Protein AF-A0A6I5NBV7-F1 (afdb_monomer)

pLDDT: mean 95.54, std 4.73, range [64.69, 98.94]

Secondary structure (DSSP, 8-state):
-TTS-GGG-SEEE-SSEETT-GGGBTTS----TT-EEEE-TT-EEEE-SEEEEEEEEEEESSEEEE-SSS-EEEEEEEEEE-TT-EEEESBTTBPPPTT--EEEEE--SS---TTT-TT---SEEEESSEEEEE-----SEEEBSS-B-TT--EEEBSS--TT--TT-EEEE---S--TT--STTSTTT--EEEEEEEEETTEEEEEETT--SS--SS-SS-B---SSGGGGG---EEEE---SEEEEETTGGGS-GGG---EEEES---EEEESEEEES-----TTS--EEEEE-TTS-EEEEEE-SS--SBEEESTT-S-TTSPPPEEES-EEES-SS-SB-

Sequence (344 aa):
MDLVPQARATHIATKSGSWFDPSTWKGGKVPGDGARVLINKDVSVRYDGESEARLKTVRLDGQLTFATNQDTKMVVDTFVETESGILNIGTAANPIQANKTAQIVIASKEAIQKNWDPQQLSRGIITHGKVNIYGADKADFVGLAKDLQAGDRELVLKGKPTGWQVGDKLVLGGTSYGWNGSDDDNSRFKDEVLTITEISGNRVRFTNDDITEGDNTVLRFNHTRPDIPEKNQLQLYVANTTRNVTIETEGGEDTPIKQRGHVMFMHNPDVRIHNAGFYHLGRSDKRKLVDDVGKNVDGSNGSGSNPRGRYSLHFHRTGAEDLNGPAAMAQGNAVVGSPGWGIE

Structure (mmCIF, N/CA/C/O backbone):
data_AF-A0A6I5NBV7-F1
#
_ent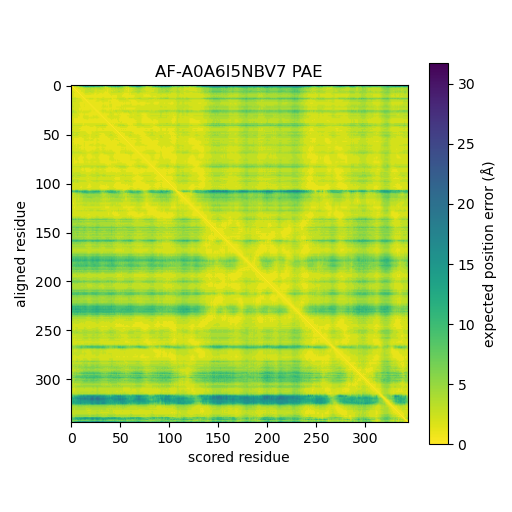ry.id   AF-A0A6I5NBV7-F1
#
loop_
_atom_site.group_PDB
_atom_site.id
_atom_site.type_symbol
_atom_site.label_atom_id
_atom_site.label_alt_id
_atom_site.label_comp_id
_atom_site.label_asym_id
_atom_site.label_entity_id
_atom_site.label_seq_id
_atom_site.pdbx_PDB_ins_code
_atom_site.Cartn_x
_atom_site.Cartn_y
_atom_site.Cartn_z
_atom_site.occupancy
_atom_site.B_iso_or_equiv
_atom_site.auth_seq_id
_atom_site.auth_comp_id
_atom_site.auth_asym_id
_atom_site.auth_atom_id
_atom_site.pdbx_PDB_model_num
ATOM 1 N N . MET A 1 1 ? -2.844 -3.618 26.118 1.00 64.69 1 MET A N 1
ATOM 2 C CA . MET A 1 1 ? -2.950 -2.817 24.871 1.00 64.69 1 MET A CA 1
ATOM 3 C C . MET A 1 1 ? -3.226 -1.363 25.227 1.00 64.69 1 MET A C 1
ATOM 5 O O . MET A 1 1 ? -4.349 -0.879 25.108 1.00 64.69 1 MET A O 1
ATOM 9 N N . ASP A 1 2 ? -2.191 -0.668 25.691 1.00 82.81 2 ASP A N 1
ATOM 10 C CA . ASP A 1 2 ? -2.338 0.652 26.328 1.00 82.81 2 ASP A CA 1
ATOM 11 C C . ASP A 1 2 ? -2.461 1.793 25.315 1.00 82.81 2 ASP A C 1
ATOM 13 O O . ASP A 1 2 ? -2.888 2.895 25.653 1.00 82.81 2 ASP A O 1
ATOM 17 N N . LEU A 1 3 ? -2.137 1.511 24.051 1.00 88.69 3 LEU A N 1
ATOM 18 C CA . LEU A 1 3 ? -2.221 2.463 22.950 1.00 88.69 3 LEU A CA 1
ATOM 19 C C . LEU A 1 3 ? -3.675 2.825 22.595 1.00 88.69 3 LEU A C 1
ATOM 21 O O . LEU A 1 3 ? -3.974 3.977 22.274 1.00 88.69 3 LEU A O 1
ATOM 25 N N . VAL A 1 4 ? -4.582 1.846 22.710 1.00 94.69 4 VAL A N 1
ATOM 26 C CA . VAL A 1 4 ? -6.014 1.941 22.376 1.00 94.69 4 VAL A CA 1
ATOM 27 C C . VAL A 1 4 ? -6.903 1.380 23.507 1.00 94.69 4 VAL A C 1
ATOM 29 O O . VAL A 1 4 ? -7.590 0.368 23.348 1.00 94.69 4 VAL A O 1
ATOM 32 N N . PRO A 1 5 ? -6.901 1.975 24.710 1.00 95.44 5 PRO A N 1
ATOM 33 C CA . PRO A 1 5 ? -7.677 1.439 25.824 1.00 95.44 5 PRO A CA 1
ATOM 34 C C . PRO A 1 5 ? -9.182 1.593 25.551 1.00 95.44 5 PRO A C 1
ATOM 36 O O . PRO A 1 5 ? -9.629 2.671 25.156 1.00 95.44 5 PRO A O 1
ATOM 39 N N . GLN A 1 6 ? -9.976 0.546 25.819 1.00 95.88 6 GLN A N 1
ATOM 40 C CA . GLN A 1 6 ? -11.437 0.564 25.608 1.00 95.88 6 GLN A CA 1
ATOM 41 C C . GLN A 1 6 ? -12.113 1.751 26.309 1.00 95.88 6 GLN A C 1
ATOM 43 O O . GLN A 1 6 ? -13.007 2.374 25.749 1.00 95.88 6 GLN A O 1
ATOM 48 N N . ALA A 1 7 ? -11.640 2.117 27.505 1.00 96.44 7 ALA A N 1
ATOM 49 C CA . ALA A 1 7 ? -12.181 3.226 28.293 1.00 96.44 7 ALA A CA 1
ATOM 50 C C . ALA A 1 7 ? -12.073 4.603 27.606 1.00 96.44 7 ALA A C 1
ATOM 52 O O . ALA A 1 7 ? -12.736 5.545 28.027 1.00 96.44 7 ALA A O 1
ATOM 53 N N . ARG A 1 8 ? -11.243 4.742 26.560 1.00 95.94 8 ARG A N 1
ATOM 54 C CA . ARG A 1 8 ? -11.131 5.971 25.756 1.00 95.94 8 ARG A CA 1
ATOM 55 C C . ARG A 1 8 ? -11.959 5.930 24.469 1.00 95.94 8 ARG A C 1
ATOM 57 O O . ARG A 1 8 ? -11.877 6.878 23.687 1.00 95.94 8 ARG A O 1
ATOM 64 N N . ALA A 1 9 ? -12.716 4.861 24.221 1.00 97.94 9 ALA A N 1
ATOM 65 C CA . ALA A 1 9 ? -13.571 4.764 23.048 1.00 97.94 9 ALA A CA 1
ATOM 66 C C . ALA A 1 9 ? -14.684 5.821 23.103 1.00 97.94 9 ALA A C 1
ATOM 68 O O . ALA A 1 9 ? -15.369 5.973 24.113 1.00 97.94 9 ALA A O 1
ATOM 69 N N . THR A 1 10 ? -14.867 6.546 22.002 1.00 98.50 10 THR A N 1
ATOM 70 C CA . THR A 1 10 ? -15.958 7.517 21.832 1.00 98.50 10 THR A CA 1
ATOM 71 C C . THR A 1 10 ? -17.110 6.943 21.020 1.00 98.50 10 THR A C 1
ATOM 73 O O . THR A 1 10 ? -18.242 7.385 21.181 1.00 98.50 10 THR A O 1
ATOM 76 N N . HIS A 1 11 ? -16.829 5.946 20.177 1.00 98.69 11 HIS A N 1
ATOM 77 C CA . HIS A 1 11 ? -17.819 5.239 19.372 1.00 98.69 11 HIS A CA 1
ATOM 78 C C . HIS A 1 11 ? -17.624 3.744 19.574 1.00 98.69 11 HIS A C 1
ATOM 80 O O . HIS A 1 11 ? -16.526 3.224 19.382 1.00 98.69 11 HIS A O 1
ATOM 86 N N . ILE A 1 12 ? -18.685 3.064 19.997 1.00 98.75 12 ILE A N 1
ATOM 87 C CA . ILE A 1 12 ? -18.642 1.641 20.331 1.00 98.75 12 ILE A CA 1
ATOM 88 C C . ILE A 1 12 ? -19.688 0.941 19.477 1.00 98.75 12 ILE A C 1
ATOM 90 O O . ILE A 1 12 ? -20.875 1.251 19.598 1.00 98.75 12 ILE A O 1
ATOM 94 N N . ALA A 1 13 ? -19.262 0.015 18.622 1.00 98.62 13 ALA A N 1
ATOM 95 C CA . ALA A 1 13 ? -20.186 -0.856 17.913 1.00 98.62 13 ALA A CA 1
ATOM 96 C C . ALA A 1 13 ? -20.726 -1.892 18.904 1.00 98.62 13 ALA A C 1
ATOM 98 O O . ALA A 1 13 ? -19.962 -2.651 19.503 1.00 98.62 13 ALA A O 1
ATOM 99 N N . THR A 1 14 ? -22.041 -1.893 19.110 1.00 94.94 14 THR A N 1
ATOM 100 C CA . THR A 1 14 ? -22.726 -2.815 20.038 1.00 94.94 14 THR A CA 1
ATOM 101 C C . THR A 1 14 ? -23.679 -3.766 19.331 1.00 94.94 14 THR A C 1
ATOM 103 O O . THR A 1 14 ? -24.241 -4.651 19.969 1.00 94.94 14 THR A O 1
ATOM 106 N N . LYS A 1 15 ? -23.890 -3.574 18.028 1.00 97.88 15 LYS A N 1
ATOM 107 C CA . LYS A 1 15 ? -24.684 -4.453 17.173 1.00 97.88 15 LYS A CA 1
ATOM 108 C C . LYS A 1 15 ? -23.892 -4.755 15.914 1.00 97.88 15 LYS A C 1
ATOM 110 O O . LYS A 1 15 ? -23.146 -3.901 15.445 1.00 97.88 15 LYS A O 1
ATOM 115 N N . SER A 1 16 ? -24.062 -5.957 15.381 1.00 98.75 16 SER A N 1
ATOM 116 C CA . SER A 1 16 ? -23.514 -6.309 14.074 1.00 98.75 16 SER A CA 1
ATOM 117 C C . SER A 1 16 ? -24.308 -5.607 12.974 1.00 98.75 16 SER A C 1
ATOM 119 O O . SER A 1 16 ? -25.534 -5.529 13.060 1.00 98.75 16 SER A O 1
ATOM 121 N N . GLY A 1 17 ? -23.626 -5.099 11.951 1.00 98.69 17 GLY A N 1
ATOM 122 C CA . GLY A 1 17 ? -24.252 -4.279 10.914 1.00 98.69 17 GLY A CA 1
ATOM 123 C C . GLY A 1 17 ? -23.246 -3.497 10.076 1.00 98.69 17 GLY A C 1
ATOM 124 O O . GLY A 1 17 ? -22.037 -3.715 10.169 1.00 98.69 17 GLY A O 1
ATOM 125 N N . SER A 1 18 ? -23.747 -2.586 9.244 1.00 98.81 18 SER A N 1
ATOM 126 C CA . SER A 1 18 ? -22.904 -1.673 8.465 1.00 98.81 18 SER A CA 1
ATOM 127 C C . SER A 1 18 ? -22.220 -0.653 9.380 1.00 98.81 18 SER A C 1
ATOM 129 O O . SER A 1 18 ? -22.830 -0.128 10.313 1.00 98.81 18 SER A O 1
ATOM 131 N N . TRP A 1 19 ? -20.965 -0.322 9.082 1.00 98.88 19 TRP A N 1
ATOM 132 C CA . TRP A 1 19 ? -20.240 0.792 9.692 1.00 98.88 19 TRP A CA 1
ATOM 133 C C . TRP A 1 19 ? -20.993 2.114 9.503 1.00 98.88 19 TRP A C 1
ATOM 135 O O . TRP A 1 19 ? -20.949 2.982 10.370 1.00 98.88 19 TRP A O 1
ATOM 145 N N . PHE A 1 20 ? -21.707 2.261 8.391 1.00 98.69 20 PHE A N 1
ATOM 146 C CA . PHE A 1 20 ? -22.402 3.483 8.002 1.00 98.69 20 PHE A CA 1
ATOM 147 C C . PHE A 1 20 ? -23.859 3.536 8.480 1.00 98.69 20 PHE A C 1
ATOM 149 O O . PHE A 1 20 ? -24.533 4.539 8.257 1.00 98.69 20 PHE A O 1
ATOM 156 N N . ASP A 1 21 ? -24.340 2.506 9.184 1.00 98.62 21 ASP A N 1
ATOM 157 C CA . ASP A 1 21 ? -25.648 2.527 9.838 1.00 98.62 21 ASP A CA 1
ATOM 158 C C . ASP A 1 21 ? -25.517 3.050 11.284 1.00 98.62 21 ASP A C 1
ATOM 160 O O . ASP A 1 21 ? -24.844 2.421 12.110 1.00 98.62 21 ASP A O 1
ATOM 164 N N . PRO A 1 22 ? -26.186 4.164 11.647 1.00 98.50 22 PRO A N 1
ATOM 165 C CA . PRO A 1 22 ? -26.293 4.630 13.027 1.00 98.50 22 PRO A CA 1
ATOM 166 C C . PRO A 1 22 ? -26.676 3.543 14.043 1.00 98.50 22 PRO A C 1
ATOM 168 O O . PRO A 1 22 ? -26.220 3.594 15.184 1.00 98.50 22 PRO A O 1
ATOM 171 N N . SER A 1 23 ? -27.486 2.555 13.650 1.00 98.25 23 SER A N 1
ATOM 172 C CA . SER A 1 23 ? -27.995 1.495 14.526 1.00 98.25 23 SER A CA 1
ATOM 173 C C . SER A 1 23 ? -26.912 0.530 15.039 1.00 98.25 23 SER A C 1
ATOM 175 O O . SER A 1 23 ? -27.079 -0.053 16.116 1.00 98.25 23 SER A O 1
ATOM 177 N N . THR A 1 24 ? -25.784 0.420 14.325 1.00 98.62 24 THR A N 1
ATOM 178 C CA . THR A 1 24 ? -24.583 -0.345 14.715 1.00 98.62 24 THR A CA 1
ATOM 179 C C . THR A 1 24 ? -23.933 0.232 15.977 1.00 98.62 24 THR A C 1
ATOM 181 O O . THR A 1 24 ? -23.383 -0.497 16.813 1.00 98.62 24 THR A O 1
ATOM 184 N N . TRP A 1 25 ? -24.026 1.552 16.148 1.00 98.62 25 TRP A N 1
ATOM 185 C CA . TRP A 1 25 ? -23.254 2.313 17.120 1.00 98.62 25 TRP A CA 1
ATOM 186 C C . TRP A 1 25 ? -24.061 2.658 18.365 1.00 98.62 25 TRP A C 1
ATOM 188 O O . TRP A 1 25 ? -25.181 3.174 18.304 1.00 98.62 25 TRP A O 1
ATOM 198 N N . LYS A 1 26 ? -23.451 2.461 19.537 1.00 97.94 26 LYS A N 1
ATOM 199 C CA . LYS A 1 26 ? -24.001 2.953 20.799 1.00 97.94 26 LYS A CA 1
ATOM 200 C C . LYS A 1 26 ? -24.215 4.466 20.705 1.00 97.94 26 LYS A C 1
ATOM 202 O O . LYS A 1 26 ? -23.274 5.220 20.481 1.00 97.94 26 LYS A O 1
ATOM 207 N N . GLY A 1 27 ? -25.455 4.902 20.917 1.00 96.12 27 GLY A N 1
ATOM 208 C CA . GLY A 1 27 ? -25.836 6.313 20.821 1.00 96.12 27 GLY A CA 1
ATOM 209 C C . GLY A 1 27 ? -26.230 6.781 19.417 1.00 96.12 27 GLY A C 1
ATOM 210 O O . GLY A 1 27 ? -26.492 7.970 19.257 1.00 96.12 27 GLY A O 1
ATOM 211 N N . GLY A 1 28 ? -26.310 5.885 18.424 1.00 97.81 28 GLY A N 1
ATOM 212 C CA . GLY A 1 28 ? -26.914 6.197 17.127 1.00 97.81 28 GLY A CA 1
ATOM 213 C C . GLY A 1 28 ? -26.083 7.138 16.255 1.00 97.81 28 GLY A C 1
ATOM 214 O O . GLY A 1 28 ? -26.653 7.946 15.528 1.00 97.81 28 GLY A O 1
ATOM 215 N N . LYS A 1 29 ? -24.750 7.1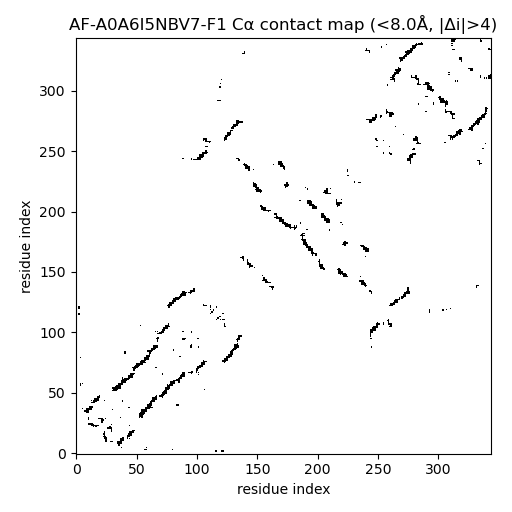12 16.371 1.00 98.00 29 LYS A N 1
ATOM 216 C CA . LYS A 1 29 ? -23.851 8.005 15.625 1.00 98.00 29 LYS A CA 1
ATOM 217 C C . LYS A 1 29 ? -22.737 7.215 14.956 1.00 98.00 29 LYS A C 1
ATOM 219 O O . LYS A 1 29 ? -21.996 6.510 15.636 1.00 98.00 29 LYS A O 1
ATOM 224 N N . VAL A 1 30 ? -22.614 7.373 13.642 1.00 98.56 30 VAL A N 1
ATOM 225 C CA . VAL A 1 30 ? -21.506 6.824 12.851 1.00 98.56 30 VAL A CA 1
ATOM 226 C C . VAL A 1 30 ? -20.202 7.554 13.223 1.00 98.56 30 VAL A C 1
ATOM 228 O O . VAL A 1 30 ? -20.238 8.775 13.396 1.00 98.56 30 VAL A O 1
ATOM 231 N N . PRO A 1 31 ? -19.059 6.852 13.367 1.00 98.75 31 PRO A N 1
ATOM 232 C CA . PRO A 1 31 ? -17.770 7.466 13.663 1.00 98.75 31 PRO A CA 1
ATOM 233 C C . PRO A 1 31 ? -17.381 8.548 12.653 1.00 98.75 31 PRO A C 1
ATOM 235 O O . PRO A 1 31 ? -17.271 8.275 11.461 1.00 98.75 31 PRO A O 1
ATOM 238 N N . GLY A 1 32 ? -17.140 9.760 13.157 1.00 98.50 32 GLY A N 1
ATOM 239 C CA . GLY A 1 32 ? -16.608 10.895 12.396 1.00 98.50 32 GLY A CA 1
ATOM 240 C C . GLY A 1 32 ? -15.162 11.247 12.772 1.00 98.50 32 GLY A C 1
ATOM 241 O O . GLY A 1 32 ? -14.436 10.439 13.358 1.00 98.50 32 GLY A O 1
ATOM 242 N N . ASP A 1 33 ? -14.748 12.478 12.471 1.00 98.50 33 ASP A N 1
ATOM 243 C CA . ASP A 1 33 ? -13.400 12.980 12.764 1.00 98.50 33 ASP A CA 1
ATOM 244 C C . ASP A 1 33 ? -13.013 12.848 14.243 1.00 98.50 33 ASP A C 1
ATOM 246 O O . ASP A 1 33 ? -13.790 13.124 15.160 1.00 98.50 33 ASP A O 1
ATOM 250 N N . GLY A 1 34 ? -11.776 12.412 14.484 1.00 97.88 34 GLY A N 1
ATOM 251 C CA . GLY A 1 34 ? -11.217 12.234 15.822 1.00 97.88 34 GLY A CA 1
ATOM 252 C C . GLY A 1 34 ? -11.821 11.070 16.613 1.00 97.88 34 GLY A C 1
ATOM 253 O O . GLY A 1 34 ? -11.451 10.874 17.777 1.00 97.88 34 GLY A O 1
ATOM 254 N N . ALA A 1 35 ? -12.725 10.281 16.017 1.00 98.62 35 ALA A N 1
ATOM 255 C CA . ALA A 1 35 ? -13.350 9.157 16.695 1.00 98.62 35 ALA A CA 1
ATOM 256 C C . ALA A 1 35 ? -12.311 8.133 17.172 1.00 98.62 35 ALA A C 1
ATOM 258 O O . ALA A 1 35 ? -11.351 7.792 16.475 1.00 98.62 35 ALA A O 1
ATOM 259 N N . ARG A 1 36 ? -12.528 7.634 18.390 1.00 98.69 36 ARG A N 1
ATOM 260 C CA . ARG A 1 36 ? -11.832 6.481 18.955 1.00 98.69 36 ARG A CA 1
ATOM 261 C C . ARG A 1 36 ? -12.817 5.329 18.931 1.00 98.69 36 ARG A C 1
ATOM 263 O O . ARG A 1 36 ? -13.702 5.251 19.782 1.00 98.69 36 ARG A O 1
ATOM 270 N N . VAL A 1 37 ? -12.716 4.518 17.893 1.00 98.88 37 VAL A N 1
ATOM 271 C CA . VAL A 1 37 ? -13.657 3.449 17.592 1.00 98.88 37 VAL A CA 1
ATOM 272 C C . VAL A 1 37 ? -13.275 2.190 18.355 1.00 98.88 37 VAL A C 1
ATOM 274 O O . VAL A 1 37 ? -12.104 1.821 18.397 1.00 98.88 37 VAL A O 1
ATOM 277 N N . LEU A 1 38 ? -14.275 1.526 18.924 1.00 98.81 38 LEU A N 1
ATOM 278 C CA . LEU A 1 38 ? -14.189 0.179 19.468 1.00 98.81 38 LEU A CA 1
ATOM 279 C C . LEU A 1 38 ? -15.244 -0.697 18.790 1.00 98.81 38 LEU A C 1
ATOM 281 O O . LEU A 1 38 ? -16.440 -0.425 18.898 1.00 98.81 38 LEU A O 1
ATOM 285 N N . ILE A 1 39 ? -14.806 -1.760 18.124 1.00 98.81 39 ILE A N 1
ATOM 286 C CA . ILE A 1 39 ? -15.674 -2.859 17.702 1.00 98.81 39 ILE A CA 1
ATOM 287 C C . ILE A 1 39 ? -15.555 -3.941 18.767 1.00 98.81 39 ILE A C 1
ATOM 289 O O . ILE A 1 39 ? -14.511 -4.583 18.874 1.00 98.81 39 ILE A O 1
ATOM 293 N N . ASN A 1 40 ? -16.599 -4.085 19.586 1.00 97.88 40 ASN A N 1
ATOM 294 C CA . ASN A 1 40 ? -16.597 -5.015 20.710 1.00 97.88 40 ASN A CA 1
ATOM 295 C C . ASN A 1 40 ? -16.423 -6.465 20.257 1.00 97.88 40 ASN A C 1
ATOM 297 O O . ASN A 1 40 ? -16.778 -6.838 19.138 1.00 97.88 40 ASN A O 1
ATOM 301 N N . LYS A 1 41 ? -15.945 -7.292 21.189 1.00 97.00 41 LYS A N 1
ATOM 302 C CA . LYS A 1 41 ? -16.001 -8.745 21.057 1.00 97.00 41 LYS A CA 1
ATOM 303 C C . LYS A 1 41 ? -17.427 -9.181 20.689 1.00 97.00 41 LYS A C 1
ATOM 305 O O . LYS A 1 41 ? -18.397 -8.573 21.140 1.00 97.00 41 LYS A O 1
ATOM 310 N N . ASP A 1 42 ? -17.525 -10.204 19.846 1.00 96.19 42 ASP A N 1
ATOM 311 C CA . ASP A 1 42 ? -18.780 -10.797 19.359 1.00 96.19 42 ASP A CA 1
ATOM 312 C C . ASP A 1 42 ? -19.643 -9.869 18.472 1.00 96.19 42 ASP A C 1
ATOM 314 O O . ASP A 1 42 ? -20.738 -10.243 18.054 1.00 96.19 42 ASP A O 1
ATOM 318 N N . VAL A 1 43 ? -19.138 -8.680 18.112 1.00 98.56 43 VAL A N 1
ATOM 319 C CA . VAL A 1 43 ? -19.760 -7.771 17.139 1.00 98.56 43 VAL A CA 1
ATOM 320 C C . VAL A 1 43 ? -19.049 -7.883 15.793 1.00 98.56 43 VAL A C 1
ATOM 322 O O . VAL A 1 43 ? -17.822 -7.854 15.719 1.00 98.56 43 VAL A O 1
ATOM 325 N N . SER A 1 44 ? -19.828 -7.993 14.716 1.00 98.75 44 SER A N 1
ATOM 326 C CA . SER A 1 44 ? -19.333 -8.036 13.335 1.00 98.75 44 SER A CA 1
ATOM 327 C C . SER A 1 44 ? -19.785 -6.799 12.567 1.00 98.75 44 SER A C 1
ATOM 329 O O . SER A 1 44 ? -20.973 -6.633 12.288 1.00 98.75 44 SER A O 1
ATOM 331 N N . VAL A 1 45 ? -18.840 -5.930 12.218 1.00 98.94 45 VAL A N 1
ATOM 332 C CA . VAL A 1 45 ? -19.102 -4.706 11.453 1.00 98.94 45 VAL A CA 1
ATOM 333 C C . VAL A 1 45 ? -18.669 -4.891 10.003 1.00 98.94 45 VAL A C 1
ATOM 335 O O . VAL A 1 45 ? -17.566 -5.361 9.721 1.00 98.94 45 VAL A O 1
ATOM 338 N N . ARG A 1 46 ? -19.533 -4.492 9.069 1.00 98.88 46 ARG A N 1
ATOM 339 C CA . ARG A 1 46 ? -19.225 -4.424 7.641 1.00 98.88 46 ARG A CA 1
ATOM 340 C C . ARG A 1 46 ? -18.821 -2.998 7.270 1.00 98.88 46 ARG A C 1
ATOM 342 O O . ARG A 1 46 ? -19.603 -2.080 7.469 1.00 98.88 46 ARG A O 1
ATOM 349 N N . TYR A 1 47 ? -17.627 -2.808 6.724 1.00 98.88 47 TYR A N 1
ATOM 350 C CA . TYR A 1 47 ? -17.186 -1.535 6.159 1.00 98.88 47 TYR A CA 1
ATOM 351 C C . TYR A 1 47 ? -17.543 -1.495 4.670 1.00 98.88 47 TYR A C 1
ATOM 353 O O . TYR A 1 47 ? -16.876 -2.116 3.847 1.00 98.88 47 TYR A O 1
ATOM 361 N N . ASP A 1 48 ? -18.648 -0.842 4.327 1.00 98.69 48 ASP A N 1
ATOM 362 C CA . ASP A 1 48 ? -19.284 -0.869 3.005 1.00 98.69 48 ASP A CA 1
ATOM 363 C C . ASP A 1 48 ? -19.535 0.535 2.449 1.00 98.69 48 ASP A C 1
ATOM 365 O O . ASP A 1 48 ? -20.633 0.871 2.010 1.00 98.69 48 ASP A O 1
ATOM 369 N N . GLY A 1 49 ? -18.493 1.361 2.455 1.00 98.62 49 GLY A N 1
ATOM 370 C CA . GLY A 1 49 ? -18.526 2.707 1.903 1.00 98.62 49 GLY A CA 1
ATOM 371 C C . GLY A 1 49 ? -17.177 3.408 2.001 1.00 98.62 49 GLY A C 1
ATOM 372 O O . GLY A 1 49 ? -16.206 2.878 2.549 1.00 98.62 49 GLY A O 1
ATOM 373 N N . GLU A 1 50 ? -17.132 4.620 1.467 1.00 98.81 50 GLU A N 1
ATOM 374 C CA . GLU A 1 50 ? -15.969 5.500 1.491 1.00 98.81 50 GLU A CA 1
ATOM 375 C C . GLU A 1 50 ? -16.183 6.619 2.512 1.00 98.81 50 GLU A C 1
ATOM 377 O O . GLU A 1 50 ? -17.267 7.197 2.607 1.00 98.81 50 GLU A O 1
ATOM 382 N N . SER A 1 51 ? -15.149 6.923 3.295 1.00 98.56 51 SER A N 1
ATOM 383 C CA . SER A 1 51 ? -15.193 7.972 4.307 1.00 98.56 51 SER A CA 1
ATOM 384 C C . SER A 1 51 ? -13.880 8.737 4.375 1.00 98.56 51 SER A C 1
ATOM 386 O O . SER A 1 51 ? -12.825 8.165 4.639 1.00 98.56 51 SER A O 1
ATOM 388 N N . GLU A 1 52 ? -13.971 10.062 4.268 1.00 98.12 52 GLU A N 1
ATOM 389 C CA . GLU A 1 52 ? -12.852 10.977 4.537 1.00 98.12 52 GLU A CA 1
ATOM 390 C C . GLU A 1 52 ? -12.678 11.288 6.031 1.00 98.12 52 GLU A C 1
ATOM 392 O O . GLU A 1 52 ? -11.712 11.950 6.417 1.00 98.12 52 GLU A O 1
ATOM 397 N N . ALA A 1 53 ? -13.604 10.819 6.880 1.00 98.44 53 ALA A N 1
ATOM 398 C CA . ALA A 1 53 ? -13.525 11.030 8.318 1.00 98.44 53 ALA A CA 1
ATOM 399 C C . ALA A 1 53 ? -12.216 10.466 8.883 1.00 98.44 53 ALA A C 1
ATOM 401 O O . ALA A 1 53 ? -11.875 9.300 8.682 1.00 98.44 53 ALA A O 1
ATOM 402 N N . ARG A 1 54 ? -11.497 11.304 9.625 1.00 98.31 54 ARG A N 1
ATOM 403 C CA . ARG A 1 54 ? -10.143 11.051 10.112 1.00 98.31 54 ARG A CA 1
ATOM 404 C C . ARG A 1 54 ? -10.205 10.425 11.494 1.00 98.31 54 ARG A C 1
ATOM 406 O O . ARG A 1 54 ? -10.226 11.120 12.513 1.00 98.31 54 ARG A O 1
ATOM 413 N N . LEU A 1 55 ? -10.246 9.099 11.538 1.00 98.62 55 LEU A N 1
ATOM 414 C CA . LEU A 1 55 ? -10.359 8.349 12.785 1.00 98.62 55 LEU A CA 1
ATOM 415 C C . LEU A 1 55 ? -9.062 8.461 13.592 1.00 98.62 55 LEU A C 1
ATOM 417 O O . LEU A 1 55 ? -7.965 8.272 13.061 1.00 98.62 55 LEU A O 1
ATOM 421 N N . LYS A 1 56 ? -9.168 8.728 14.900 1.00 97.75 56 LYS A N 1
ATOM 422 C CA . LYS A 1 56 ? -7.979 8.774 15.761 1.00 97.75 56 LYS A CA 1
ATOM 423 C C . LYS A 1 56 ? -7.482 7.373 16.089 1.00 97.75 56 LYS A C 1
ATOM 425 O O . LYS A 1 56 ? -6.283 7.120 16.032 1.00 97.75 56 LYS A O 1
ATOM 430 N N . THR A 1 57 ? -8.389 6.472 16.453 1.00 98.44 57 THR A N 1
ATOM 431 C CA . THR A 1 57 ? -8.044 5.065 16.666 1.00 98.44 57 THR A CA 1
ATOM 432 C C . THR A 1 57 ? -9.176 4.160 16.217 1.00 98.44 57 THR A C 1
ATOM 434 O O . THR A 1 57 ? -10.339 4.491 16.442 1.00 98.44 57 THR A O 1
ATOM 437 N N . VAL A 1 58 ? -8.846 2.987 15.691 1.00 98.81 58 VAL A N 1
ATOM 438 C CA . VAL A 1 58 ? -9.776 1.861 15.560 1.00 98.81 58 VAL A CA 1
ATOM 439 C C . VAL A 1 58 ? -9.236 0.719 16.398 1.00 98.81 58 VAL A C 1
ATOM 441 O O . VAL A 1 58 ? -8.104 0.298 16.200 1.00 98.81 58 VAL A O 1
ATOM 444 N N . ARG A 1 59 ? -10.030 0.244 17.353 1.00 98.69 59 ARG A N 1
ATOM 445 C CA . ARG A 1 59 ? -9.760 -0.963 18.124 1.00 98.69 59 ARG A CA 1
ATOM 446 C C . ARG A 1 59 ? -10.739 -2.056 17.721 1.00 98.69 59 ARG A C 1
ATOM 448 O O . ARG A 1 59 ? -11.951 -1.848 17.802 1.00 98.69 59 ARG A O 1
ATOM 455 N N . LEU A 1 60 ? -10.210 -3.204 17.321 1.00 98.69 60 LEU A N 1
ATOM 456 C CA . LEU A 1 60 ? -10.974 -4.343 16.833 1.00 98.69 60 LEU A CA 1
ATOM 457 C C . LEU A 1 60 ? -10.839 -5.544 17.780 1.00 98.69 60 LEU A C 1
ATOM 459 O O . LEU A 1 60 ? -9.855 -6.284 17.733 1.00 98.69 60 LEU A O 1
ATOM 463 N N . ASP A 1 61 ? -11.853 -5.724 18.629 1.00 98.38 61 ASP A N 1
ATOM 464 C CA . ASP A 1 61 ? -11.976 -6.871 19.542 1.00 98.38 61 ASP A CA 1
ATOM 465 C C . ASP A 1 61 ? -12.871 -7.977 18.949 1.00 98.38 61 ASP A C 1
ATOM 467 O O . ASP A 1 61 ? -12.721 -9.146 19.307 1.00 98.38 61 ASP A O 1
ATOM 471 N N . GLY A 1 62 ? -13.801 -7.603 18.060 1.00 98.56 62 GLY A N 1
ATOM 472 C CA . GLY A 1 62 ? -14.661 -8.496 17.275 1.00 98.56 62 GLY A CA 1
ATOM 473 C C . GLY A 1 62 ? -14.210 -8.622 15.817 1.00 98.56 62 GLY A C 1
ATOM 474 O O . GLY A 1 62 ? -13.035 -8.834 15.539 1.00 98.56 62 GLY A O 1
ATOM 475 N N . GLN A 1 63 ? -15.135 -8.472 14.868 1.00 98.88 63 GLN A N 1
ATOM 476 C CA . GLN A 1 63 ? -14.855 -8.635 13.439 1.00 98.88 63 GLN A CA 1
ATOM 477 C C . GLN A 1 63 ? -15.125 -7.358 12.633 1.00 98.88 63 GLN A C 1
ATOM 479 O O . GLN A 1 63 ? -16.158 -6.710 12.802 1.00 98.88 63 GLN A O 1
ATOM 484 N N . LEU A 1 64 ? -14.217 -7.034 11.709 1.00 98.94 64 LEU A N 1
ATOM 485 C CA . LEU A 1 64 ? -14.389 -5.990 10.700 1.00 98.94 64 LEU A CA 1
ATOM 486 C C . LEU A 1 64 ? -14.188 -6.595 9.310 1.00 98.94 64 LEU A C 1
ATOM 488 O O . LEU A 1 64 ? -13.148 -7.191 9.036 1.00 98.94 64 LEU A O 1
ATOM 492 N N . THR A 1 65 ? -15.179 -6.447 8.433 1.00 98.94 65 THR A N 1
ATOM 493 C CA . THR A 1 65 ? -15.129 -6.965 7.057 1.00 98.94 65 THR A CA 1
ATOM 494 C C . THR A 1 65 ? -15.396 -5.860 6.046 1.00 98.94 65 THR A C 1
ATOM 496 O O . THR A 1 65 ? -16.452 -5.238 6.089 1.00 98.94 65 THR A O 1
ATOM 499 N N . PHE A 1 66 ? -14.473 -5.634 5.116 1.00 98.94 66 PHE A N 1
ATOM 500 C CA . PHE A 1 66 ? -14.651 -4.685 4.019 1.00 98.94 66 PHE A CA 1
ATOM 501 C C . PHE A 1 66 ? -15.513 -5.302 2.914 1.00 98.94 66 PHE A C 1
ATOM 503 O O . PHE A 1 66 ? -15.395 -6.491 2.604 1.00 98.94 66 PHE A O 1
ATOM 510 N N . ALA A 1 67 ? -16.405 -4.503 2.331 1.00 98.88 67 ALA A N 1
ATOM 511 C CA . ALA A 1 67 ? -17.203 -4.928 1.190 1.00 98.88 67 ALA A CA 1
ATOM 512 C C . ALA A 1 67 ? -16.307 -5.216 -0.023 1.00 98.88 67 ALA A C 1
ATOM 514 O O . ALA A 1 67 ? -15.378 -4.472 -0.311 1.00 98.88 67 ALA A O 1
ATOM 515 N N . THR A 1 68 ? -16.604 -6.297 -0.745 1.00 98.81 68 THR A N 1
ATOM 516 C CA . THR A 1 68 ? -15.767 -6.764 -1.865 1.00 98.81 68 THR A CA 1
ATOM 517 C C . THR A 1 68 ? -16.269 -6.303 -3.230 1.00 98.81 68 THR A C 1
ATOM 519 O O . THR A 1 68 ? -15.561 -6.419 -4.226 1.00 98.81 68 THR A O 1
ATOM 522 N N . ASN A 1 69 ? -17.498 -5.790 -3.279 1.00 98.56 69 ASN A N 1
ATOM 523 C CA . ASN A 1 69 ? -18.259 -5.483 -4.488 1.00 98.56 69 ASN A CA 1
ATOM 524 C C . ASN A 1 69 ? -18.539 -3.982 -4.678 1.00 98.56 69 ASN A C 1
ATOM 526 O O . ASN A 1 69 ? -19.336 -3.597 -5.533 1.00 98.56 69 ASN A O 1
ATOM 530 N N . GLN A 1 70 ? -17.903 -3.133 -3.879 1.00 98.62 70 GLN A N 1
ATOM 531 C CA . GLN A 1 70 ? -17.993 -1.680 -3.953 1.00 98.62 70 GLN A CA 1
ATOM 532 C C . GLN A 1 70 ? -16.705 -1.066 -3.417 1.00 98.62 70 GLN A C 1
ATOM 534 O O . GLN A 1 70 ? -15.948 -1.734 -2.714 1.00 98.62 70 GLN A O 1
ATOM 539 N N . ASP A 1 71 ? -16.480 0.194 -3.758 1.00 98.94 71 ASP A N 1
ATOM 540 C CA . ASP A 1 71 ? -15.320 0.931 -3.291 1.00 98.94 71 ASP A CA 1
ATOM 541 C C . ASP A 1 71 ? -15.449 1.237 -1.796 1.00 98.94 71 ASP A C 1
ATOM 543 O O . ASP A 1 71 ? -16.545 1.468 -1.268 1.00 98.94 71 ASP A O 1
ATOM 547 N N . THR A 1 72 ? -14.321 1.144 -1.097 1.00 98.94 72 THR A N 1
ATOM 548 C CA . THR A 1 72 ? -14.231 1.389 0.340 1.00 98.94 72 THR A CA 1
ATOM 549 C C . THR A 1 72 ? -12.962 2.157 0.665 1.00 98.94 72 THR A C 1
ATOM 551 O O . THR A 1 72 ? -11.893 1.874 0.123 1.00 98.94 72 THR A O 1
ATOM 554 N N . LYS A 1 73 ? -13.074 3.119 1.580 1.00 98.94 73 LYS A N 1
ATOM 555 C CA . LYS A 1 73 ? -11.951 3.962 2.000 1.00 98.94 73 LYS A CA 1
ATOM 556 C C . LYS A 1 73 ? -12.066 4.327 3.467 1.00 98.94 73 LYS A C 1
ATOM 558 O O . LYS A 1 73 ? -13.056 4.938 3.857 1.00 98.94 73 LYS A O 1
ATOM 563 N N . MET A 1 74 ? -11.038 3.994 4.245 1.00 98.94 74 MET A N 1
ATOM 564 C CA . MET A 1 74 ? -10.891 4.368 5.651 1.00 98.94 74 MET A CA 1
ATOM 565 C C . MET A 1 74 ? -9.659 5.252 5.843 1.00 98.94 74 MET A C 1
ATOM 567 O O . MET A 1 74 ? -8.554 4.851 5.489 1.00 98.94 74 MET A O 1
ATOM 571 N N . VAL A 1 75 ? -9.826 6.408 6.488 1.00 98.88 75 VAL A N 1
ATOM 572 C CA . VAL A 1 75 ? -8.708 7.242 6.953 1.00 98.88 75 VAL A CA 1
ATOM 573 C C . VAL A 1 75 ? -8.544 7.069 8.462 1.00 98.88 75 VAL A C 1
ATOM 575 O O . VAL A 1 75 ? -9.443 7.387 9.242 1.00 98.88 75 VAL A O 1
ATOM 578 N N . VAL A 1 76 ? -7.392 6.567 8.901 1.00 98.69 76 VAL A N 1
ATOM 579 C CA . VAL A 1 76 ? -7.140 6.262 10.316 1.00 98.69 76 VAL A CA 1
ATOM 580 C C . VAL A 1 76 ? -5.714 6.616 10.711 1.00 98.69 76 VAL A C 1
ATOM 582 O O . VAL A 1 76 ? -4.778 6.383 9.962 1.00 98.69 76 VAL A O 1
ATOM 585 N N . ASP A 1 77 ? -5.521 7.180 11.901 1.00 97.94 77 ASP A N 1
ATOM 586 C CA . ASP A 1 77 ? -4.184 7.312 12.487 1.00 97.94 77 ASP A CA 1
ATOM 587 C C . ASP A 1 77 ? -3.701 5.925 12.942 1.00 97.94 77 ASP A C 1
ATOM 589 O O . ASP A 1 77 ? -2.809 5.355 12.324 1.00 97.94 77 ASP A O 1
ATOM 593 N N . THR A 1 78 ? -4.329 5.322 13.954 1.00 98.12 78 THR A N 1
ATOM 594 C CA . THR A 1 78 ? -3.894 4.022 14.494 1.00 98.12 78 THR A CA 1
ATOM 595 C C . THR A 1 78 ? -5.006 2.976 14.467 1.00 98.12 78 THR A C 1
ATOM 597 O O . THR A 1 78 ? -6.029 3.136 15.131 1.00 98.12 78 THR A O 1
ATOM 600 N N . PHE A 1 79 ? -4.785 1.868 13.766 1.00 98.75 79 PHE A N 1
ATOM 601 C CA . PHE A 1 79 ? -5.649 0.692 13.776 1.00 98.75 79 PHE A CA 1
ATOM 602 C C . PHE A 1 79 ? -4.987 -0.412 14.602 1.00 98.75 79 PHE A C 1
ATOM 604 O O . PHE A 1 79 ? -3.856 -0.803 14.320 1.00 98.75 79 PHE A O 1
ATOM 611 N N . VAL A 1 80 ? -5.684 -0.916 15.616 1.00 98.62 80 VAL A N 1
ATOM 612 C CA . VAL A 1 80 ? -5.228 -2.033 16.440 1.00 98.62 80 VAL A CA 1
ATOM 613 C C . VAL A 1 80 ? -6.279 -3.125 16.458 1.00 98.62 80 VAL A C 1
ATOM 615 O O . VAL A 1 80 ? -7.414 -2.904 16.879 1.00 98.62 80 VAL A O 1
ATOM 618 N N . GLU A 1 81 ? -5.879 -4.316 16.057 1.00 98.19 81 GLU A N 1
ATOM 619 C CA . GLU A 1 81 ? -6.667 -5.527 16.187 1.00 98.19 81 GLU A CA 1
ATOM 620 C C . GLU A 1 81 ? -6.057 -6.417 17.269 1.00 98.19 81 GLU A C 1
ATOM 622 O O . GLU A 1 81 ? -4.841 -6.487 17.455 1.00 98.19 81 GLU A O 1
ATOM 627 N N . THR A 1 82 ? -6.942 -6.966 18.092 1.00 96.50 82 THR A N 1
ATOM 628 C CA . THR A 1 82 ? -6.578 -7.707 19.302 1.00 96.50 82 THR A CA 1
ATOM 629 C C . THR A 1 82 ? -6.492 -9.198 19.014 1.00 96.50 82 THR A C 1
ATOM 631 O O . THR A 1 82 ? -6.966 -9.641 17.986 1.00 96.50 82 THR A O 1
ATOM 634 N N . GLU A 1 83 ? -5.975 -10.004 19.939 1.00 94.50 83 GLU A N 1
ATOM 635 C CA . GLU A 1 83 ? -5.874 -11.465 19.756 1.00 94.50 83 GLU A CA 1
ATOM 636 C C . GLU A 1 83 ? -7.214 -12.156 19.434 1.00 94.50 83 GLU A C 1
ATOM 638 O O . GLU A 1 83 ? -7.228 -13.205 18.798 1.00 94.50 83 GLU A O 1
ATOM 643 N N . SER A 1 84 ? -8.352 -11.586 19.857 1.00 94.81 84 SER A N 1
ATOM 644 C CA . SER A 1 84 ? -9.681 -12.119 19.524 1.00 94.81 84 SER A CA 1
ATOM 645 C C . SER A 1 84 ? -10.293 -11.537 18.253 1.00 94.81 84 SER A C 1
ATOM 647 O O . SER A 1 84 ? -11.418 -11.905 17.908 1.00 94.81 84 SER A O 1
ATOM 649 N N . GLY A 1 85 ? -9.611 -10.588 17.621 1.00 97.69 85 GLY A N 1
ATOM 650 C CA . GLY A 1 85 ? -10.111 -9.867 16.473 1.00 97.69 85 GLY A CA 1
ATOM 651 C C . GLY A 1 85 ? -10.061 -10.685 15.183 1.00 97.69 85 GLY A C 1
ATOM 652 O O . GLY A 1 85 ? -9.385 -11.712 15.067 1.00 97.69 85 GLY A O 1
ATOM 653 N N . ILE A 1 86 ? -10.838 -10.227 14.201 1.00 98.62 86 ILE A N 1
ATOM 654 C CA . ILE A 1 86 ? -10.796 -10.736 12.830 1.00 98.62 86 ILE A CA 1
ATOM 655 C C . ILE A 1 86 ? -10.920 -9.561 11.861 1.00 98.62 86 ILE A C 1
ATOM 657 O O . ILE A 1 86 ? -11.979 -8.931 11.769 1.00 98.62 86 ILE A O 1
ATOM 661 N N . LEU A 1 87 ? -9.865 -9.297 11.095 1.00 98.81 87 LEU A N 1
ATOM 662 C CA . LEU A 1 87 ? -9.877 -8.342 9.989 1.00 98.81 87 LEU A CA 1
ATOM 663 C C . LEU A 1 87 ? -9.988 -9.081 8.651 1.00 98.81 87 LEU A C 1
ATOM 665 O O . LEU A 1 87 ? -9.132 -9.894 8.313 1.00 98.81 87 LEU A O 1
ATOM 669 N N . ASN A 1 88 ? -11.014 -8.753 7.866 1.00 98.88 88 ASN A N 1
ATOM 670 C CA . ASN A 1 88 ? -11.186 -9.254 6.504 1.00 98.88 88 ASN A CA 1
ATOM 671 C C . ASN A 1 88 ? -11.254 -8.096 5.503 1.00 98.88 88 ASN A C 1
ATOM 673 O O . ASN A 1 88 ? -12.205 -7.314 5.509 1.00 98.88 88 ASN A O 1
ATOM 677 N N . ILE A 1 89 ? -10.290 -8.035 4.592 1.00 98.88 89 ILE A N 1
ATOM 678 C CA . ILE A 1 89 ? -10.308 -7.186 3.401 1.00 98.88 89 ILE A CA 1
ATOM 679 C C . ILE A 1 89 ? -10.334 -8.124 2.196 1.00 98.88 89 ILE A C 1
ATOM 681 O O . ILE A 1 89 ? -9.304 -8.456 1.619 1.00 98.88 89 ILE A O 1
ATOM 685 N N . GLY A 1 90 ? -11.523 -8.643 1.889 1.00 98.69 90 GLY A N 1
ATOM 686 C CA . GLY A 1 90 ? -11.671 -9.804 1.012 1.00 98.69 90 GLY A CA 1
ATOM 687 C C . GLY A 1 90 ? -11.299 -11.127 1.696 1.00 98.69 90 GLY A C 1
ATOM 688 O O . GLY A 1 90 ? -10.839 -11.178 2.837 1.00 98.69 90 GLY A O 1
ATOM 689 N N . THR A 1 91 ? -11.544 -12.224 0.987 1.00 98.25 91 THR A N 1
ATOM 690 C CA . THR A 1 91 ? -11.180 -13.597 1.379 1.00 98.25 91 THR A CA 1
ATOM 691 C C . THR A 1 91 ? -10.733 -14.382 0.147 1.00 98.25 91 THR A C 1
ATOM 693 O O . THR A 1 91 ? -11.021 -13.963 -0.969 1.00 98.25 91 THR A O 1
ATOM 696 N N . ALA A 1 92 ? -10.125 -15.558 0.318 1.00 97.25 92 ALA A N 1
ATOM 697 C CA . ALA A 1 92 ? -9.749 -16.412 -0.815 1.00 97.25 92 ALA A CA 1
ATOM 698 C C . ALA A 1 92 ? -10.931 -16.752 -1.748 1.00 97.25 92 ALA A C 1
ATOM 700 O O . ALA A 1 92 ? -10.766 -16.809 -2.960 1.00 97.25 92 ALA A O 1
ATOM 701 N N . ALA A 1 93 ? -12.132 -16.958 -1.193 1.00 98.00 93 ALA A N 1
ATOM 702 C CA . ALA A 1 93 ? -13.334 -17.275 -1.970 1.00 98.00 93 ALA A CA 1
ATOM 703 C C . ALA A 1 93 ? -14.031 -16.035 -2.557 1.00 98.00 93 ALA A C 1
ATOM 705 O O . ALA A 1 93 ? -14.848 -16.152 -3.466 1.00 98.00 93 ALA A O 1
ATOM 706 N N . ASN A 1 94 ? -13.751 -14.855 -2.008 1.00 98.25 94 ASN A N 1
ATOM 707 C CA . ASN A 1 94 ? -14.369 -13.595 -2.399 1.00 98.25 94 ASN A CA 1
ATOM 708 C C . ASN A 1 94 ? -13.348 -12.462 -2.194 1.00 98.25 94 ASN A C 1
ATOM 710 O O . ASN A 1 94 ? -13.423 -11.761 -1.175 1.00 98.25 94 ASN A O 1
ATOM 714 N N . PRO A 1 95 ? -12.340 -12.340 -3.078 1.00 98.69 95 PRO A N 1
ATOM 715 C CA . PRO A 1 95 ? -11.393 -11.229 -3.044 1.00 98.69 95 PRO A CA 1
ATOM 716 C C . PRO A 1 95 ? -12.107 -9.911 -3.374 1.00 98.69 95 PRO A C 1
ATOM 718 O O . PRO A 1 95 ? -13.223 -9.915 -3.902 1.00 98.69 95 PRO A O 1
ATOM 721 N N . ILE A 1 96 ? -11.468 -8.771 -3.097 1.00 98.88 96 ILE A N 1
ATOM 722 C CA . ILE A 1 96 ? -11.956 -7.480 -3.603 1.00 98.88 96 ILE A CA 1
ATOM 723 C C . ILE A 1 96 ? -11.995 -7.544 -5.133 1.00 98.88 96 ILE A C 1
ATOM 725 O O . ILE A 1 96 ? -10.984 -7.843 -5.773 1.00 98.88 96 ILE A O 1
ATOM 729 N N . GLN A 1 97 ? -13.166 -7.284 -5.720 1.00 98.56 97 GLN A N 1
ATOM 730 C CA . GLN A 1 97 ? -13.389 -7.385 -7.163 1.00 98.56 97 GLN A CA 1
ATOM 731 C C . GLN A 1 97 ? -12.425 -6.479 -7.938 1.00 98.56 97 GLN A C 1
ATOM 733 O O . GLN A 1 97 ? -12.121 -5.374 -7.502 1.00 98.56 97 GLN A O 1
ATOM 738 N N . ALA A 1 98 ? -11.964 -6.925 -9.110 1.00 97.06 98 ALA A N 1
ATOM 739 C CA . ALA A 1 98 ? -10.909 -6.247 -9.875 1.00 97.06 98 ALA A CA 1
ATOM 740 C C . ALA A 1 98 ? -11.218 -4.785 -10.238 1.00 97.06 98 ALA A C 1
ATOM 742 O O . ALA A 1 98 ? -10.305 -3.975 -10.353 1.00 97.06 98 ALA A O 1
ATOM 743 N N . ASN A 1 99 ? -12.497 -4.441 -10.392 1.00 96.81 99 ASN A N 1
ATOM 744 C CA . ASN A 1 99 ? -12.967 -3.090 -10.691 1.00 96.81 99 ASN A CA 1
ATOM 745 C C . ASN A 1 99 ? -13.366 -2.286 -9.440 1.00 96.81 99 ASN A C 1
ATOM 747 O O . ASN A 1 99 ? -14.033 -1.262 -9.584 1.00 96.81 99 ASN A O 1
ATOM 751 N N . LYS A 1 100 ? -13.028 -2.779 -8.243 1.00 98.62 100 LYS A N 1
ATOM 752 C CA . LYS A 1 100 ? -13.309 -2.181 -6.935 1.00 98.62 100 LYS A CA 1
ATOM 753 C C . LYS A 1 100 ? -12.044 -2.027 -6.125 1.00 98.62 100 LYS A C 1
ATOM 755 O O . LYS A 1 100 ? -11.101 -2.797 -6.287 1.00 98.62 100 LYS A O 1
ATOM 760 N N . THR A 1 101 ? -12.062 -1.052 -5.232 1.00 98.75 101 THR A N 1
ATOM 761 C CA . THR A 1 101 ? -10.941 -0.697 -4.368 1.00 98.75 101 THR A CA 1
ATOM 762 C C . THR A 1 101 ? -11.282 -0.855 -2.890 1.00 98.75 101 THR A C 1
ATOM 764 O O . THR A 1 101 ? -12.408 -0.607 -2.456 1.00 98.75 101 THR A O 1
ATOM 767 N N . ALA A 1 102 ? -10.294 -1.266 -2.097 1.00 98.94 102 ALA A N 1
ATOM 768 C CA . ALA A 1 102 ? -10.356 -1.201 -0.643 1.00 98.94 102 ALA A CA 1
ATOM 769 C C . ALA A 1 102 ? -9.113 -0.500 -0.106 1.00 98.94 102 ALA A C 1
ATOM 771 O O . ALA A 1 102 ? -8.010 -1.041 -0.178 1.00 98.94 102 ALA A O 1
ATOM 772 N N . GLN A 1 103 ? -9.300 0.714 0.405 1.00 98.88 103 GLN A N 1
ATOM 773 C CA . GLN A 1 103 ? -8.216 1.605 0.797 1.00 98.88 103 GLN A CA 1
ATOM 774 C C . GLN A 1 103 ? -8.210 1.833 2.308 1.00 98.88 103 GLN A C 1
ATOM 776 O O . GLN A 1 103 ? -9.227 2.194 2.908 1.00 98.88 103 GLN A O 1
ATOM 781 N N . ILE A 1 104 ? -7.038 1.687 2.920 1.00 98.94 104 ILE A N 1
ATOM 782 C CA . ILE A 1 104 ? -6.757 2.188 4.263 1.00 98.94 104 ILE A CA 1
ATOM 783 C C . ILE A 1 104 ? -5.637 3.218 4.161 1.00 98.94 104 ILE A C 1
ATOM 785 O O . ILE A 1 104 ? -4.479 2.889 3.913 1.00 98.94 104 ILE A O 1
ATOM 789 N N . VAL A 1 105 ? -5.985 4.475 4.403 1.00 98.88 105 VAL A N 1
ATOM 790 C CA . VAL A 1 105 ? -5.047 5.593 4.414 1.00 98.88 105 VAL A CA 1
ATOM 791 C C . VAL A 1 105 ? -4.635 5.880 5.853 1.00 98.88 105 VAL A C 1
ATOM 793 O O . VAL A 1 105 ? -5.457 6.243 6.700 1.00 98.88 105 VAL A O 1
ATOM 796 N N . ILE A 1 106 ? -3.342 5.750 6.129 1.00 98.62 106 ILE A N 1
ATOM 797 C CA . ILE A 1 106 ? -2.744 6.065 7.418 1.00 98.62 106 ILE A CA 1
ATOM 798 C C . ILE A 1 106 ? -2.520 7.574 7.514 1.00 98.62 106 ILE A C 1
ATOM 800 O O . ILE A 1 106 ? -1.650 8.136 6.845 1.00 98.62 106 ILE A O 1
ATOM 804 N N . ALA A 1 107 ? -3.305 8.238 8.359 1.00 97.25 107 ALA A N 1
ATOM 805 C CA . ALA A 1 107 ? -3.252 9.683 8.556 1.00 97.25 107 ALA A CA 1
ATOM 806 C C . ALA A 1 107 ? -1.888 10.119 9.120 1.00 97.25 107 ALA A C 1
ATOM 808 O O . ALA A 1 107 ? -1.440 9.598 10.147 1.00 97.25 107 ALA A O 1
ATOM 809 N N . SER A 1 108 ? -1.242 11.102 8.477 1.00 90.19 108 SER A N 1
ATOM 810 C CA . SER A 1 108 ? 0.187 11.366 8.715 1.00 90.19 108 SER A CA 1
ATOM 811 C C . SER A 1 108 ? 0.621 12.841 8.768 1.00 90.19 108 SER A C 1
ATOM 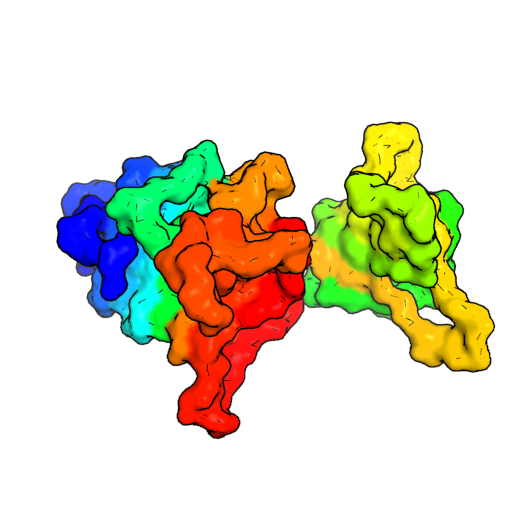813 O O . SER A 1 108 ? 1.816 13.119 8.804 1.00 90.19 108 SER A O 1
ATOM 815 N N . LYS A 1 109 ? -0.304 13.803 8.842 1.00 78.75 109 LYS A N 1
ATOM 816 C CA . LYS A 1 109 ? 0.032 15.245 8.748 1.00 78.75 109 LYS A CA 1
ATOM 817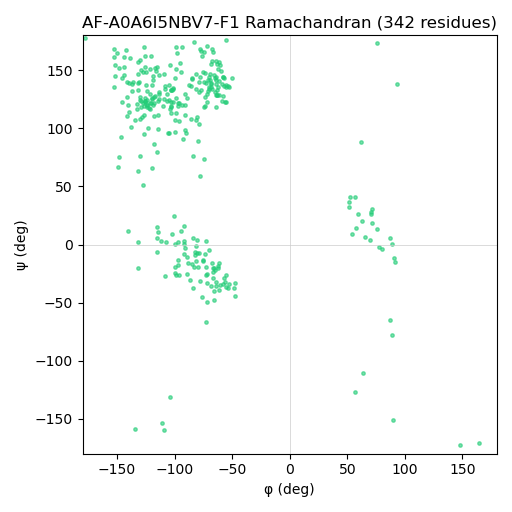 C C . LYS A 1 109 ? 0.894 15.821 9.881 1.00 78.75 109 LYS A C 1
ATOM 819 O O . LYS A 1 109 ? 1.504 16.869 9.709 1.00 78.75 109 LYS A O 1
ATOM 824 N N . GLU A 1 110 ? 0.916 15.188 11.050 1.00 86.62 110 GLU A N 1
ATOM 825 C CA . GLU A 1 110 ? 1.571 15.730 12.251 1.00 86.62 110 GLU A CA 1
ATOM 826 C C . GLU A 1 110 ? 2.664 14.797 12.773 1.00 86.62 110 GLU A C 1
ATOM 828 O O . GLU A 1 110 ? 2.667 13.606 12.474 1.00 86.62 110 GLU A O 1
ATOM 833 N N . ALA A 1 111 ? 3.571 15.288 13.617 1.00 89.62 111 ALA A N 1
ATOM 834 C CA . ALA A 1 111 ? 4.517 14.420 14.317 1.00 89.62 111 ALA A CA 1
ATOM 835 C C . ALA A 1 111 ? 3.805 13.439 15.273 1.00 89.62 111 ALA A C 1
ATOM 837 O O . ALA A 1 111 ? 2.710 13.705 15.771 1.00 89.62 111 ALA A O 1
ATOM 838 N N . ILE A 1 112 ? 4.450 12.304 15.567 1.00 91.50 112 ILE A N 1
ATOM 839 C CA . ILE A 1 112 ? 3.952 11.345 16.563 1.00 91.50 112 ILE A CA 1
ATOM 840 C C . ILE A 1 112 ? 3.885 12.018 17.938 1.00 91.50 112 ILE A C 1
ATOM 842 O O . ILE A 1 112 ? 4.861 12.594 18.426 1.00 91.50 112 ILE A O 1
ATOM 846 N N . GLN A 1 113 ? 2.726 11.908 18.585 1.00 91.12 113 GLN A N 1
ATOM 847 C CA . GLN A 1 113 ? 2.474 12.467 19.910 1.00 91.12 113 GLN A CA 1
ATOM 848 C C . GLN A 1 113 ? 3.078 11.558 20.991 1.00 91.12 113 GLN A C 1
ATOM 850 O O . GLN A 1 113 ? 2.418 10.660 21.509 1.00 91.12 113 GLN A O 1
ATOM 855 N N . LYS A 1 114 ? 4.350 11.788 21.340 1.00 91.06 114 LYS A N 1
ATOM 856 C CA . LYS A 1 114 ? 5.125 10.935 22.268 1.00 91.06 114 LYS A CA 1
ATOM 857 C C . LYS A 1 114 ? 4.569 10.858 23.698 1.00 91.06 114 LYS A C 1
ATOM 859 O O . LYS A 1 114 ? 4.896 9.933 24.427 1.00 91.06 114 LYS A O 1
ATOM 864 N N . ASN A 1 115 ? 3.738 11.811 24.115 1.00 91.81 115 ASN A N 1
ATOM 865 C CA . ASN A 1 115 ? 3.032 11.755 25.401 1.00 91.81 115 ASN A CA 1
ATOM 866 C C . ASN A 1 115 ? 1.913 10.698 25.410 1.00 91.81 115 ASN A C 1
ATOM 868 O O . ASN A 1 115 ? 1.638 10.101 26.447 1.00 91.81 115 ASN A O 1
ATOM 872 N N . TRP A 1 116 ? 1.266 10.474 24.265 1.00 91.50 116 TRP A N 1
ATOM 873 C CA . TRP A 1 116 ? 0.301 9.395 24.068 1.00 91.50 116 TRP A CA 1
ATOM 874 C C . TRP A 1 116 ? 0.997 8.079 23.718 1.00 91.50 116 TRP A C 1
ATOM 876 O O . TRP A 1 116 ? 0.584 7.025 24.194 1.00 91.50 116 TRP A O 1
ATOM 886 N N . ASP A 1 117 ? 2.063 8.155 22.926 1.00 93.69 117 ASP A N 1
ATOM 887 C CA . ASP A 1 117 ? 2.780 7.004 22.395 1.00 93.69 117 ASP A CA 1
ATOM 888 C C . ASP A 1 117 ? 4.300 7.114 22.631 1.00 93.69 117 ASP A C 1
ATOM 890 O O . ASP A 1 117 ? 5.065 7.422 21.709 1.00 93.69 117 ASP A O 1
ATOM 894 N N . PRO A 1 118 ? 4.770 6.867 23.870 1.00 92.75 118 PRO A N 1
ATOM 895 C CA . PRO A 1 118 ? 6.190 6.970 24.201 1.00 92.75 118 PRO A CA 1
ATOM 896 C C . PRO A 1 118 ? 7.056 6.011 23.383 1.00 92.75 118 PRO A C 1
ATOM 898 O O . PRO A 1 118 ? 8.167 6.360 22.999 1.00 92.75 118 PRO A O 1
ATOM 901 N N . GLN A 1 119 ? 6.524 4.822 23.078 1.00 93.12 119 GLN A N 1
ATOM 902 C CA . GLN A 1 119 ? 7.196 3.772 22.304 1.00 93.12 119 GLN A CA 1
ATOM 903 C C . GLN A 1 119 ? 7.118 3.997 20.789 1.00 93.12 119 GLN A C 1
ATOM 905 O O . GLN A 1 119 ? 7.653 3.202 20.011 1.00 93.12 119 GLN A O 1
ATOM 910 N N . GLN A 1 120 ? 6.456 5.071 20.353 1.00 94.50 120 GLN A N 1
ATOM 911 C CA . GLN A 1 120 ? 6.273 5.409 18.948 1.00 94.50 120 GLN A CA 1
ATOM 912 C C . GLN A 1 120 ? 5.701 4.229 18.145 1.00 94.50 120 GLN A C 1
ATOM 914 O O . GLN A 1 120 ? 6.215 3.940 17.069 1.00 94.50 120 GLN A O 1
ATOM 919 N N . LEU A 1 121 ? 4.735 3.472 18.679 1.00 94.75 121 LEU A N 1
ATOM 920 C CA . LEU A 1 121 ? 4.058 2.337 18.034 1.00 94.75 121 LEU A CA 1
ATOM 921 C C . LEU A 1 121 ? 2.813 2.737 17.224 1.00 94.75 121 LEU A C 1
ATOM 923 O O . LEU A 1 121 ? 2.469 2.036 16.278 1.00 94.75 121 LEU A O 1
ATOM 927 N N . SER A 1 122 ? 2.171 3.856 17.558 1.00 95.31 122 SER A N 1
ATOM 928 C CA . SER A 1 122 ? 1.006 4.428 16.863 1.00 95.31 122 SER A CA 1
ATOM 929 C C . SER A 1 122 ? 1.249 4.670 15.381 1.00 95.31 122 SER A C 1
ATOM 931 O O . SER A 1 122 ? 2.357 4.530 14.869 1.00 95.31 122 SER A O 1
ATOM 933 N N . ARG A 1 123 ? 0.203 5.102 14.691 1.00 95.25 123 ARG A N 1
ATOM 934 C CA . ARG A 1 123 ? 0.210 5.448 13.283 1.00 95.25 123 ARG A CA 1
ATOM 935 C C . ARG A 1 123 ? 0.571 4.271 12.390 1.00 95.25 123 ARG A C 1
ATOM 937 O O . ARG A 1 123 ? 1.740 4.065 12.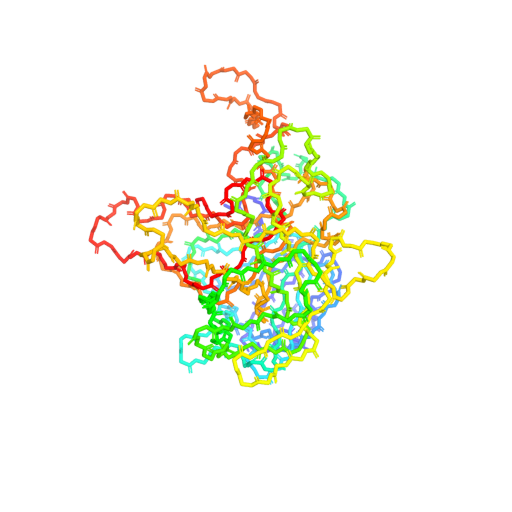062 1.00 95.25 123 ARG A O 1
ATOM 944 N N . GLY A 1 124 ? -0.445 3.511 12.015 1.00 97.06 124 GLY A N 1
ATOM 945 C CA . GLY A 1 124 ? -0.287 2.253 11.302 1.00 97.06 124 GLY A CA 1
ATOM 946 C C . GLY A 1 124 ? -1.367 1.237 11.644 1.00 97.06 124 GLY A C 1
ATOM 947 O O . GLY A 1 124 ? -2.323 1.545 12.359 1.00 97.06 124 GLY A O 1
ATOM 948 N N . ILE A 1 125 ? -1.175 0.021 11.144 1.00 98.44 125 ILE A N 1
ATOM 949 C CA . ILE A 1 125 ? -2.002 -1.151 11.430 1.00 98.44 125 ILE A CA 1
ATOM 950 C C . ILE A 1 125 ? -1.179 -2.113 12.285 1.00 98.44 125 ILE A C 1
ATOM 952 O O . ILE A 1 125 ? -0.125 -2.576 11.857 1.00 98.44 125 ILE A O 1
ATOM 956 N N . ILE A 1 126 ? -1.654 -2.409 13.492 1.00 97.94 126 ILE A N 1
ATOM 957 C CA . ILE A 1 126 ? -1.037 -3.357 14.423 1.00 97.94 126 ILE A CA 1
ATOM 958 C C . ILE A 1 126 ? -2.065 -4.439 14.729 1.00 97.94 126 ILE A C 1
ATOM 960 O O . ILE A 1 126 ? -3.156 -4.138 15.195 1.00 97.94 126 ILE A O 1
ATOM 964 N N . THR A 1 127 ? -1.746 -5.693 14.452 1.00 97.38 127 THR A N 1
ATOM 965 C CA . THR A 1 127 ? -2.701 -6.809 14.553 1.00 97.38 127 THR A CA 1
ATOM 966 C C . THR A 1 127 ? -2.109 -7.916 15.410 1.00 97.38 127 THR A C 1
ATOM 968 O O . THR A 1 127 ? -0.891 -8.080 15.437 1.00 97.38 127 THR A O 1
ATOM 971 N N . HIS A 1 128 ? -2.960 -8.638 16.126 1.00 95.44 128 HIS A N 1
ATOM 972 C CA . HIS A 1 128 ? -2.610 -9.739 17.026 1.00 95.44 128 HIS A CA 1
ATOM 973 C C . HIS A 1 128 ? -3.473 -10.992 16.799 1.00 95.44 128 HIS A C 1
ATOM 975 O O . HIS A 1 128 ? -3.086 -12.076 17.222 1.00 95.44 128 HIS A O 1
ATOM 981 N N . GLY A 1 129 ? -4.640 -10.862 16.174 1.00 94.56 129 GLY A N 1
ATOM 982 C CA . GLY A 1 129 ? -5.546 -11.940 15.801 1.00 94.56 129 GLY A CA 1
ATOM 983 C C . GLY A 1 129 ? -5.603 -12.115 14.283 1.00 94.56 129 GLY A C 1
ATOM 984 O O . GLY A 1 129 ? -4.608 -11.900 13.579 1.00 94.56 129 GLY A O 1
ATOM 985 N N . LYS A 1 130 ? -6.722 -12.638 13.774 1.00 96.56 130 LYS A N 1
ATOM 986 C CA . LYS A 1 130 ? -6.796 -13.193 12.414 1.00 96.56 130 LYS A CA 1
ATOM 987 C C . LYS A 1 130 ? -6.879 -12.093 11.364 1.00 96.56 130 LYS A C 1
ATOM 989 O O . LYS A 1 130 ? -7.752 -11.227 11.433 1.00 96.56 130 LYS A O 1
ATOM 994 N N . VAL A 1 131 ? -6.064 -12.203 10.314 1.00 98.25 131 VAL A N 1
ATOM 995 C CA . VAL A 1 131 ? -6.095 -11.251 9.197 1.00 98.25 131 VAL A CA 1
ATOM 996 C C . VAL A 1 131 ? -6.179 -11.953 7.847 1.00 98.25 131 VAL A C 1
ATOM 998 O O . VAL A 1 131 ? -5.333 -12.774 7.502 1.00 98.25 131 VAL A O 1
ATOM 1001 N N . ASN A 1 132 ? -7.173 -11.563 7.050 1.00 98.69 132 ASN A N 1
ATOM 1002 C CA . ASN A 1 132 ? -7.293 -11.918 5.640 1.00 98.69 132 ASN A CA 1
ATOM 1003 C C . ASN A 1 132 ? -7.298 -10.647 4.794 1.00 98.69 132 ASN A C 1
ATOM 1005 O O . ASN A 1 132 ? -8.118 -9.756 5.012 1.00 98.69 132 ASN A O 1
ATOM 1009 N N . ILE A 1 133 ? -6.411 -10.583 3.809 1.00 98.81 133 ILE A N 1
ATOM 1010 C CA . ILE A 1 133 ? -6.341 -9.515 2.816 1.00 98.81 133 ILE A CA 1
ATOM 1011 C C . ILE A 1 133 ? -6.207 -10.185 1.453 1.00 98.81 133 ILE A C 1
ATOM 1013 O O . ILE A 1 133 ? -5.240 -10.899 1.207 1.00 98.81 133 ILE A O 1
ATOM 1017 N N . TYR A 1 134 ? -7.192 -9.987 0.586 1.00 98.88 134 TYR A N 1
ATOM 1018 C CA . TYR A 1 134 ? -7.270 -10.609 -0.729 1.00 98.88 134 TYR A CA 1
ATOM 1019 C C . TYR A 1 134 ? -7.730 -9.577 -1.755 1.00 98.88 134 TYR A C 1
ATOM 1021 O O . TYR A 1 134 ? -8.919 -9.261 -1.849 1.00 98.88 134 TYR A O 1
ATOM 1029 N N . GLY A 1 135 ? -6.773 -9.053 -2.518 1.00 98.69 135 GLY A N 1
ATOM 1030 C CA . GLY A 1 135 ? -7.034 -8.262 -3.715 1.00 98.69 135 GLY A CA 1
ATOM 1031 C C . GLY A 1 135 ? -7.293 -9.130 -4.943 1.00 98.69 135 GLY A C 1
ATOM 1032 O O . GLY A 1 135 ? -7.171 -10.357 -4.908 1.00 98.69 135 GLY A O 1
ATOM 1033 N N . ALA A 1 136 ? -7.646 -8.476 -6.044 1.00 98.00 136 ALA A N 1
ATOM 1034 C CA . ALA A 1 136 ? -7.867 -9.143 -7.316 1.00 98.00 136 ALA A CA 1
ATOM 1035 C C . ALA A 1 136 ? -6.579 -9.778 -7.854 1.00 98.00 136 ALA A C 1
ATOM 1037 O O . ALA A 1 136 ? -5.493 -9.209 -7.730 1.00 98.00 136 ALA A O 1
ATOM 1038 N N . ASP A 1 137 ? -6.718 -10.942 -8.489 1.00 95.69 137 ASP A N 1
ATOM 1039 C CA . ASP A 1 137 ? -5.590 -11.648 -9.088 1.00 95.69 137 ASP A CA 1
ATOM 1040 C C . ASP A 1 137 ? -4.954 -10.845 -10.221 1.00 95.69 137 ASP A C 1
ATOM 1042 O O . ASP A 1 137 ? -5.623 -10.346 -11.132 1.00 95.69 137 ASP A O 1
ATOM 1046 N N . LYS A 1 138 ? -3.625 -10.768 -10.174 1.00 94.94 138 LYS A N 1
ATOM 1047 C CA . LYS A 1 138 ? -2.803 -10.099 -11.174 1.00 94.94 138 LYS A CA 1
ATOM 1048 C C . LYS A 1 138 ? -1.483 -10.845 -11.330 1.00 94.94 138 LYS A C 1
ATOM 1050 O O . LYS A 1 138 ? -0.931 -11.342 -10.356 1.00 94.94 138 LYS A O 1
ATOM 1055 N N . ALA A 1 139 ? -0.958 -10.920 -12.552 1.00 96.62 139 ALA A N 1
ATOM 1056 C CA . ALA A 1 139 ? 0.408 -11.390 -12.755 1.00 96.62 139 ALA A CA 1
ATOM 1057 C C . ALA A 1 139 ? 1.389 -10.413 -12.083 1.00 96.62 139 ALA A C 1
ATOM 1059 O O . ALA A 1 139 ? 1.450 -9.245 -12.464 1.00 96.62 139 ALA A O 1
ATOM 1060 N N . ASP A 1 140 ? 2.161 -10.878 -11.102 1.00 96.19 140 ASP A N 1
ATOM 1061 C CA . ASP A 1 140 ? 3.069 -10.013 -10.336 1.00 96.19 140 ASP A CA 1
ATOM 1062 C C . ASP A 1 140 ? 4.200 -9.446 -11.186 1.00 96.19 140 ASP A C 1
ATOM 1064 O O . ASP A 1 140 ? 4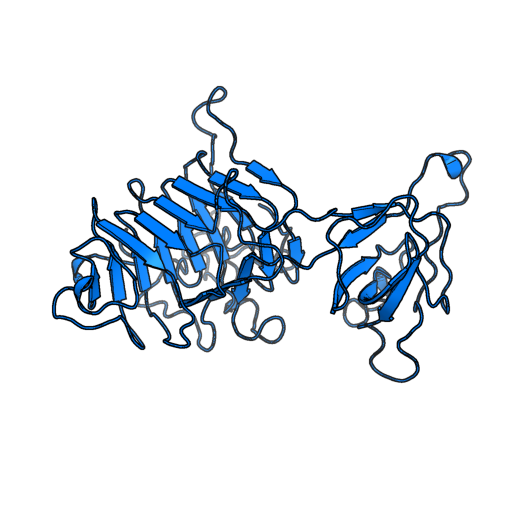.572 -8.281 -11.065 1.00 96.19 140 ASP A O 1
ATOM 1068 N N . PHE A 1 141 ? 4.729 -10.280 -12.073 1.00 97.25 141 PHE A N 1
ATOM 1069 C CA . PHE A 1 141 ? 5.764 -9.931 -13.024 1.00 97.25 141 PHE A CA 1
ATOM 1070 C C . PHE A 1 141 ? 5.639 -10.802 -14.269 1.00 97.25 141 PHE A C 1
ATOM 1072 O O . PHE A 1 141 ? 5.128 -11.923 -14.228 1.00 97.25 141 PHE A O 1
ATOM 1079 N N . VAL A 1 142 ? 6.123 -10.289 -15.396 1.00 97.94 142 VAL A N 1
ATOM 1080 C CA . VAL A 1 142 ? 6.152 -11.023 -16.663 1.00 97.94 142 VAL A CA 1
ATOM 1081 C C . VAL A 1 142 ? 7.535 -10.891 -17.284 1.00 97.94 142 VAL A C 1
ATOM 1083 O O . VAL A 1 142 ? 8.155 -9.828 -17.251 1.00 97.94 142 VAL A O 1
ATOM 1086 N N . GLY A 1 143 ? 8.042 -11.991 -17.842 1.00 97.75 143 GLY A N 1
ATOM 1087 C CA . GLY A 1 143 ? 9.320 -11.990 -18.544 1.00 97.75 143 GLY A CA 1
ATOM 1088 C C . GLY A 1 143 ? 9.250 -11.191 -19.846 1.00 97.75 143 GLY A C 1
ATOM 1089 O O . GLY A 1 143 ? 8.289 -11.316 -20.602 1.00 97.75 143 GLY A O 1
ATOM 1090 N N . LEU A 1 144 ? 10.287 -10.415 -20.143 1.00 98.00 144 LEU A N 1
ATOM 1091 C CA . LEU A 1 144 ? 10.470 -9.725 -21.418 1.00 98.00 144 LEU A CA 1
ATOM 1092 C C . LEU A 1 144 ? 10.893 -10.692 -22.534 1.00 98.00 144 LEU A C 1
ATOM 1094 O O . LEU A 1 144 ? 11.704 -11.602 -22.335 1.00 98.00 144 LEU A O 1
ATOM 1098 N N . ALA A 1 145 ? 10.350 -10.502 -23.734 1.00 96.62 145 ALA A N 1
ATOM 1099 C CA . ALA A 1 145 ? 10.655 -11.325 -24.905 1.00 96.62 145 ALA A CA 1
ATOM 1100 C C . ALA A 1 145 ? 12.064 -11.073 -25.461 1.00 96.62 145 ALA A C 1
ATOM 1102 O O . ALA A 1 145 ? 12.641 -11.959 -26.091 1.00 96.62 145 ALA A O 1
ATOM 1103 N N . LYS A 1 146 ? 12.619 -9.883 -25.218 1.00 94.75 146 LYS A N 1
ATOM 1104 C CA . LYS A 1 146 ? 13.934 -9.448 -25.689 1.00 94.75 146 LYS A CA 1
ATOM 1105 C C . LYS A 1 146 ? 14.537 -8.408 -24.744 1.00 94.75 146 LYS A C 1
ATOM 1107 O O . LYS A 1 146 ? 13.839 -7.878 -23.883 1.00 94.75 146 LYS A O 1
ATOM 1112 N N . ASP A 1 147 ? 15.820 -8.133 -24.945 1.00 97.00 147 ASP A N 1
ATOM 1113 C CA . ASP A 1 147 ? 16.498 -6.977 -24.355 1.00 97.00 147 ASP A CA 1
ATOM 1114 C C . ASP A 1 147 ? 15.849 -5.687 -24.882 1.00 97.00 147 ASP A C 1
ATOM 1116 O O . ASP A 1 147 ? 15.331 -5.664 -26.005 1.00 97.00 147 ASP A O 1
ATOM 1120 N N . LEU A 1 148 ? 15.892 -4.627 -24.079 1.00 98.00 148 LEU A N 1
ATOM 1121 C CA . LEU A 1 148 ? 15.307 -3.324 -24.396 1.00 98.00 148 LEU A CA 1
ATOM 1122 C C . LEU A 1 148 ? 16.405 -2.266 -24.499 1.00 98.00 148 LEU A C 1
ATOM 1124 O O . LEU A 1 148 ? 17.444 -2.375 -23.841 1.00 98.00 148 LEU A O 1
ATOM 1128 N N . GLN A 1 149 ? 16.185 -1.261 -25.337 1.00 98.19 149 GLN A N 1
ATOM 1129 C CA . GLN A 1 149 ? 17.088 -0.127 -25.511 1.00 98.19 149 GLN A CA 1
ATOM 1130 C C . GLN A 1 149 ? 16.421 1.172 -25.058 1.00 98.19 149 GLN A C 1
ATOM 1132 O O . GLN A 1 149 ? 15.203 1.326 -25.162 1.00 98.19 149 GLN A O 1
ATOM 1137 N N . ALA A 1 150 ? 17.235 2.133 -24.629 1.00 97.94 150 ALA A N 1
ATOM 1138 C CA . ALA A 1 150 ? 16.794 3.506 -24.446 1.00 97.94 150 ALA A CA 1
ATOM 1139 C C . ALA A 1 150 ? 16.145 4.011 -25.748 1.00 97.94 150 ALA A C 1
ATOM 1141 O O . ALA A 1 150 ? 16.659 3.767 -26.843 1.00 97.94 150 ALA A O 1
ATOM 1142 N N . GLY A 1 151 ? 15.009 4.696 -25.635 1.00 98.31 151 GLY A N 1
ATOM 1143 C CA . GLY A 1 151 ? 14.197 5.113 -26.780 1.00 98.31 151 GLY A CA 1
ATOM 1144 C C . GLY A 1 151 ? 13.096 4.125 -27.192 1.00 98.31 151 GLY A C 1
ATOM 1145 O O . GLY A 1 151 ? 12.191 4.526 -27.928 1.00 98.31 151 GLY A O 1
ATOM 1146 N N . ASP A 1 152 ? 13.116 2.869 -26.725 1.00 98.62 152 ASP A N 1
ATOM 1147 C CA . ASP A 1 152 ? 12.015 1.927 -26.971 1.00 98.62 152 ASP A CA 1
ATOM 1148 C C . ASP A 1 152 ? 10.708 2.455 -26.351 1.00 98.62 152 ASP A C 1
ATOM 1150 O O . ASP A 1 152 ? 10.705 3.004 -25.253 1.00 98.62 152 ASP A O 1
ATOM 1154 N N . ARG A 1 153 ? 9.582 2.273 -27.053 1.00 98.56 153 ARG A N 1
ATOM 1155 C CA . ARG A 1 153 ? 8.249 2.809 -26.676 1.00 98.56 153 ARG A CA 1
ATOM 1156 C C . ARG A 1 153 ? 7.243 1.730 -26.276 1.00 98.56 153 ARG A C 1
ATOM 1158 O O . ARG A 1 153 ? 6.052 1.993 -26.114 1.00 98.56 153 ARG A O 1
ATOM 1165 N N . GLU A 1 154 ? 7.693 0.482 -26.248 1.00 98.38 154 GLU A N 1
ATOM 1166 C CA . GLU A 1 154 ? 6.840 -0.682 -26.059 1.00 98.38 154 GLU A CA 1
ATOM 1167 C C . GLU A 1 154 ? 7.627 -1.819 -25.409 1.00 98.38 154 GLU A C 1
ATOM 1169 O O . GLU A 1 154 ? 8.737 -2.152 -25.829 1.00 98.38 154 GLU A O 1
ATOM 1174 N N . LEU A 1 155 ? 7.007 -2.464 -24.425 1.00 98.56 155 LEU A N 1
ATOM 1175 C CA . LEU A 1 155 ? 7.468 -3.726 -23.869 1.00 98.56 155 LEU A CA 1
ATOM 1176 C C . LEU A 1 155 ? 6.815 -4.876 -24.635 1.00 98.56 155 LEU A C 1
ATOM 1178 O O . LEU A 1 155 ? 5.592 -4.932 -24.766 1.00 98.56 155 LEU A O 1
ATOM 1182 N N . VAL A 1 156 ? 7.621 -5.836 -25.085 1.00 98.19 156 VAL A N 1
ATOM 1183 C CA . VAL A 1 156 ? 7.121 -7.106 -25.627 1.00 98.19 156 VAL A CA 1
ATOM 1184 C C . VAL A 1 156 ? 7.338 -8.187 -24.580 1.00 98.19 156 VAL A C 1
ATOM 1186 O O . VAL A 1 156 ? 8.475 -8.491 -24.222 1.00 98.19 156 VAL A O 1
ATOM 1189 N N . LEU A 1 157 ? 6.253 -8.775 -24.091 1.00 98.31 157 LEU A N 1
ATOM 1190 C CA . LEU A 1 157 ? 6.255 -9.761 -23.015 1.00 98.31 157 LEU A CA 1
ATOM 1191 C C . LEU A 1 157 ? 6.284 -11.195 -23.573 1.00 98.31 157 LEU A C 1
ATOM 1193 O O . LEU A 1 157 ? 5.729 -11.474 -24.634 1.00 98.31 157 LEU A O 1
ATOM 1197 N N . LYS A 1 158 ? 6.900 -12.140 -22.855 1.00 96.75 158 LYS A N 1
ATOM 1198 C CA . LYS A 1 158 ? 6.863 -13.577 -23.196 1.00 96.75 158 LYS A CA 1
ATOM 1199 C C . LYS A 1 158 ? 5.506 -14.220 -22.923 1.00 96.75 158 LYS A C 1
ATOM 1201 O O . LYS A 1 158 ? 5.177 -15.227 -23.541 1.00 96.75 158 LYS A O 1
ATOM 1206 N N . GLY A 1 159 ? 4.744 -13.660 -21.989 1.00 93.62 159 GLY A N 1
ATOM 1207 C CA . GLY A 1 159 ? 3.425 -14.141 -21.596 1.00 93.62 159 GLY A CA 1
ATOM 1208 C C . GLY A 1 159 ? 2.378 -13.038 -21.662 1.00 93.62 159 GLY A C 1
ATOM 1209 O O . GLY A 1 159 ? 2.697 -11.860 -21.823 1.00 93.62 159 GLY A O 1
ATOM 1210 N N . LYS A 1 160 ? 1.111 -13.429 -21.519 1.00 92.75 160 LYS A N 1
ATOM 1211 C CA . LYS A 1 160 ? 0.006 -12.478 -21.399 1.00 92.75 160 LYS A CA 1
ATOM 1212 C C . LYS A 1 160 ? 0.063 -11.797 -20.020 1.00 92.75 160 LYS A C 1
ATOM 1214 O O . LYS A 1 160 ? 0.103 -12.520 -19.020 1.00 92.75 160 LYS A O 1
ATOM 1219 N N . PRO A 1 161 ? 0.009 -10.456 -19.941 1.00 96.62 161 PRO A N 1
ATOM 1220 C CA . PRO A 1 161 ? -0.039 -9.725 -18.676 1.00 96.62 161 PRO A CA 1
ATOM 1221 C C . PRO A 1 161 ? -1.432 -9.845 -18.036 1.00 96.62 161 PRO A C 1
ATOM 1223 O O . PRO A 1 161 ? -2.267 -8.947 -18.107 1.00 96.62 161 PRO A O 1
ATOM 1226 N N . THR A 1 162 ? -1.736 -11.019 -17.482 1.00 96.56 162 THR A N 1
ATOM 1227 C CA . THR A 1 162 ? -3.070 -11.334 -16.949 1.00 96.56 162 THR A CA 1
ATOM 1228 C C . THR A 1 162 ? -3.412 -10.418 -15.774 1.00 96.56 162 THR A C 1
ATOM 1230 O O . THR A 1 162 ? -2.623 -10.272 -14.842 1.00 96.56 162 THR A O 1
ATOM 1233 N N . GLY A 1 163 ? -4.591 -9.795 -15.833 1.00 96.25 163 GLY A N 1
ATOM 1234 C CA . GLY A 1 163 ? -5.073 -8.860 -14.814 1.00 96.25 163 GLY A CA 1
ATOM 1235 C C . GLY A 1 163 ? -4.448 -7.461 -14.872 1.00 96.25 163 GLY A C 1
ATOM 1236 O O . GLY A 1 163 ? -4.839 -6.614 -14.077 1.00 96.25 163 GLY A O 1
ATOM 1237 N N . TRP A 1 164 ? -3.500 -7.192 -15.780 1.00 97.88 164 TRP A N 1
ATOM 1238 C CA . TRP A 1 164 ? -2.966 -5.839 -15.969 1.00 97.88 164 TRP A CA 1
ATOM 1239 C C . TRP A 1 164 ? -3.977 -4.970 -16.717 1.00 97.88 164 TRP A C 1
ATOM 1241 O O . TRP A 1 164 ? -4.711 -5.458 -17.580 1.00 97.88 164 TRP A O 1
ATOM 1251 N N . GLN A 1 165 ? -3.977 -3.676 -16.416 1.00 97.25 165 GLN A N 1
ATOM 1252 C CA . GLN A 1 165 ? -4.870 -2.689 -17.023 1.00 97.25 165 GLN A CA 1
ATOM 1253 C C . GLN A 1 165 ? -4.136 -1.381 -17.330 1.00 97.25 165 GLN A C 1
ATOM 1255 O O . GLN A 1 165 ? -3.083 -1.090 -16.765 1.00 97.25 165 GLN A O 1
ATOM 1260 N N . VAL A 1 166 ? -4.712 -0.577 -18.225 1.00 98.25 166 VAL A N 1
ATOM 1261 C CA . VAL A 1 166 ? -4.260 0.802 -18.459 1.00 98.25 166 VAL A CA 1
ATOM 1262 C C . VAL A 1 166 ? -4.318 1.584 -17.144 1.00 98.25 166 VAL A C 1
ATOM 1264 O O . VAL A 1 166 ? -5.284 1.464 -16.394 1.00 98.25 166 VAL A O 1
ATOM 1267 N N . GLY A 1 167 ? -3.273 2.362 -16.866 1.00 98.06 167 GLY A N 1
ATOM 1268 C CA . GLY A 1 167 ? -3.081 3.088 -15.611 1.00 98.06 167 GLY A CA 1
ATOM 1269 C C . GLY A 1 167 ? -2.309 2.319 -14.536 1.00 98.06 167 GLY A C 1
ATOM 1270 O O . GLY A 1 167 ? -1.888 2.932 -13.558 1.00 98.06 167 GLY A O 1
ATOM 1271 N N . ASP A 1 168 ? -2.071 1.012 -14.702 1.00 98.62 168 ASP A N 1
ATOM 1272 C CA . ASP A 1 168 ? -1.197 0.280 -13.784 1.00 98.62 168 ASP A CA 1
ATOM 1273 C C . ASP A 1 168 ? 0.245 0.806 -13.846 1.00 98.62 168 ASP A C 1
ATOM 1275 O O . ASP A 1 168 ? 0.766 1.124 -14.918 1.00 98.62 168 ASP A O 1
ATOM 1279 N N . LYS A 1 169 ? 0.902 0.818 -12.686 1.00 98.50 169 LYS A N 1
ATOM 1280 C CA . LYS A 1 169 ? 2.326 1.094 -12.524 1.00 98.50 169 LYS A CA 1
ATOM 1281 C C . LYS A 1 169 ? 3.132 -0.189 -12.671 1.00 98.50 169 LYS A C 1
ATOM 1283 O O . LYS A 1 169 ? 2.779 -1.244 -12.131 1.00 98.50 169 LYS A O 1
ATOM 1288 N N . LEU A 1 170 ? 4.240 -0.074 -13.382 1.00 98.69 170 LEU A N 1
ATOM 1289 C CA . LEU A 1 170 ? 5.226 -1.110 -13.605 1.00 98.69 170 LEU A CA 1
ATOM 1290 C C . LEU A 1 170 ? 6.587 -0.643 -13.101 1.00 98.69 170 LEU A C 1
ATOM 1292 O O . LEU A 1 170 ? 6.894 0.542 -13.146 1.00 98.69 170 LEU A O 1
ATOM 1296 N N . VAL A 1 171 ? 7.413 -1.594 -12.684 1.00 97.94 171 VAL A N 1
ATOM 1297 C CA . VAL A 1 171 ? 8.836 -1.375 -12.428 1.00 97.94 171 VAL A CA 1
ATOM 1298 C C . VAL A 1 171 ? 9.625 -2.277 -13.361 1.00 97.94 171 VAL A C 1
ATOM 1300 O O . VAL A 1 171 ? 9.485 -3.507 -13.336 1.00 97.94 171 VAL A O 1
ATOM 1303 N N . LEU A 1 172 ? 10.448 -1.657 -14.199 1.00 98.12 172 LEU A N 1
ATOM 1304 C CA . LEU A 1 172 ? 11.412 -2.331 -15.050 1.00 98.12 172 LEU A CA 1
ATOM 1305 C C . LEU A 1 172 ? 12.783 -2.270 -14.375 1.00 98.12 172 LEU A C 1
ATOM 1307 O O . LEU A 1 172 ? 13.355 -1.199 -14.223 1.00 98.12 172 LEU A O 1
ATOM 1311 N N . GLY A 1 173 ? 13.310 -3.421 -13.959 1.00 96.25 173 GLY A N 1
ATOM 1312 C CA . GLY A 1 173 ? 14.580 -3.475 -13.234 1.00 96.25 173 GLY A CA 1
ATOM 1313 C C . GLY A 1 173 ? 15.775 -3.075 -14.103 1.00 96.25 173 GLY A C 1
ATOM 1314 O O . GLY A 1 173 ? 15.935 -3.567 -15.227 1.00 96.25 173 GLY A O 1
ATOM 1315 N N . GLY A 1 174 ? 16.642 -2.218 -13.568 1.00 95.81 174 GLY A N 1
ATOM 1316 C CA . GLY A 1 174 ? 17.897 -1.851 -14.211 1.00 95.81 174 GLY A CA 1
ATOM 1317 C C . GLY A 1 174 ? 18.866 -3.026 -14.322 1.00 95.81 174 GLY A C 1
ATOM 1318 O O . GLY A 1 174 ? 18.918 -3.906 -13.463 1.00 95.81 174 GLY A O 1
ATOM 1319 N N . THR A 1 175 ? 19.645 -3.056 -15.405 1.00 95.69 175 THR A N 1
ATOM 1320 C CA . THR A 1 175 ? 20.604 -4.146 -15.678 1.00 95.69 175 THR A CA 1
ATOM 1321 C C . THR A 1 175 ? 22.064 -3.693 -15.662 1.00 95.69 175 THR A C 1
ATOM 1323 O O . THR A 1 175 ? 22.964 -4.469 -15.983 1.00 95.69 175 THR A O 1
ATOM 1326 N N . SER A 1 176 ? 22.329 -2.437 -15.296 1.00 93.19 176 SER A N 1
ATOM 1327 C CA . SER A 1 176 ? 23.686 -1.901 -15.180 1.00 93.19 176 SER A CA 1
ATOM 1328 C C . SER A 1 176 ? 23.772 -0.842 -14.089 1.00 93.19 176 SER A C 1
ATOM 1330 O O . SER A 1 176 ? 22.801 -0.144 -13.821 1.00 93.19 176 SER A O 1
ATOM 1332 N N . TYR A 1 177 ? 24.957 -0.696 -13.498 1.00 94.38 177 TYR A N 1
ATOM 1333 C CA . TYR A 1 177 ? 25.199 0.241 -12.405 1.00 94.38 177 TYR A CA 1
ATOM 1334 C C . TYR A 1 177 ? 25.939 1.494 -12.893 1.00 94.38 177 TYR A C 1
ATOM 1336 O O . TYR A 1 177 ? 27.032 1.411 -13.460 1.00 94.38 177 TYR A O 1
ATOM 1344 N N . GLY A 1 178 ? 25.347 2.667 -12.676 1.00 94.81 178 GLY A N 1
ATOM 1345 C CA . GLY A 1 178 ? 25.952 3.970 -12.935 1.00 94.81 178 GLY A CA 1
ATOM 1346 C C . GLY A 1 178 ? 26.696 4.487 -11.706 1.00 94.81 178 GLY A C 1
ATOM 1347 O O . GLY A 1 178 ? 26.098 5.120 -10.846 1.00 94.81 178 GLY A O 1
ATOM 1348 N N . TRP A 1 179 ? 28.011 4.271 -11.620 1.00 94.62 179 TRP A N 1
ATOM 1349 C CA . TRP A 1 179 ? 28.803 4.683 -10.446 1.00 94.62 179 TRP A CA 1
ATOM 1350 C C . TRP A 1 179 ? 28.729 6.193 -10.139 1.00 94.62 179 TRP A C 1
ATOM 1352 O O . TRP A 1 179 ? 28.689 6.573 -8.971 1.00 94.62 179 TRP A O 1
ATOM 1362 N N . ASN A 1 180 ? 28.628 7.023 -11.182 1.00 94.69 180 ASN A N 1
ATOM 1363 C CA . ASN A 1 180 ? 28.423 8.476 -11.110 1.00 94.69 180 ASN A CA 1
ATOM 1364 C C . ASN A 1 180 ? 26.954 8.919 -11.142 1.00 94.69 180 ASN A C 1
ATOM 1366 O O . ASN A 1 180 ? 26.689 10.116 -11.214 1.00 94.69 180 ASN A O 1
ATOM 1370 N N . GLY A 1 181 ? 26.008 7.982 -11.160 1.00 93.94 181 GLY A N 1
ATOM 1371 C CA . GLY A 1 181 ? 24.587 8.311 -11.170 1.00 93.94 181 GLY A CA 1
ATOM 1372 C C . GLY A 1 181 ? 24.106 8.863 -9.828 1.00 93.94 181 GLY A C 1
ATOM 1373 O O . GLY A 1 181 ? 24.828 8.810 -8.827 1.00 93.94 181 GLY A O 1
ATOM 1374 N N . SER A 1 182 ? 22.875 9.364 -9.812 1.00 92.31 182 SER A N 1
ATOM 1375 C CA . SER A 1 182 ? 22.131 9.760 -8.617 1.00 92.31 182 SER A CA 1
ATOM 1376 C C . SER A 1 182 ? 21.065 8.718 -8.269 1.00 92.31 182 SER A C 1
ATOM 1378 O O . SER A 1 182 ? 20.601 7.969 -9.133 1.00 92.31 182 SER A O 1
ATOM 1380 N N . ASP A 1 183 ? 20.700 8.676 -6.989 1.00 88.88 183 ASP A N 1
ATOM 1381 C CA . ASP A 1 183 ? 19.530 7.930 -6.512 1.00 88.88 183 ASP A CA 1
ATOM 1382 C C . ASP A 1 183 ? 18.250 8.726 -6.812 1.00 88.88 183 ASP A C 1
ATOM 1384 O O . ASP A 1 183 ? 17.218 8.133 -7.090 1.00 88.88 183 ASP A O 1
ATOM 1388 N N . ASP A 1 184 ? 18.331 10.063 -6.813 1.00 86.69 184 ASP A N 1
ATOM 1389 C CA . ASP A 1 184 ? 17.172 10.951 -6.985 1.00 86.69 184 ASP A CA 1
ATOM 1390 C C . ASP A 1 184 ? 16.548 10.860 -8.383 1.00 86.69 184 ASP A C 1
ATOM 1392 O O . ASP A 1 184 ? 15.358 11.099 -8.549 1.00 86.69 184 ASP A O 1
ATOM 1396 N N . ASP A 1 185 ? 17.354 10.536 -9.395 1.00 89.00 185 ASP A N 1
ATOM 1397 C CA . ASP A 1 185 ? 16.911 10.389 -10.781 1.00 89.00 185 ASP A CA 1
ATOM 1398 C C . ASP A 1 185 ? 17.056 8.947 -11.285 1.00 89.00 185 ASP A C 1
ATOM 1400 O O . ASP A 1 185 ? 17.077 8.725 -12.494 1.00 89.00 185 ASP A O 1
ATOM 1404 N N . ASN A 1 186 ? 17.256 7.979 -10.386 1.00 91.00 186 ASN A N 1
ATOM 1405 C CA . ASN A 1 186 ? 17.521 6.572 -10.696 1.00 91.00 186 ASN A CA 1
ATOM 1406 C C . ASN A 1 186 ? 18.698 6.300 -11.655 1.00 91.00 186 ASN A C 1
ATOM 1408 O O . ASN A 1 186 ? 18.918 5.152 -12.031 1.00 91.00 186 ASN A O 1
ATOM 1412 N N . SER A 1 187 ? 19.541 7.270 -12.035 1.00 94.19 187 SER A N 1
ATOM 1413 C CA . SER A 1 187 ? 20.643 7.016 -12.984 1.00 94.19 187 SER A CA 1
ATOM 1414 C C . SER A 1 187 ? 21.737 6.094 -12.426 1.00 94.19 187 SER A C 1
ATOM 1416 O O . SER A 1 187 ? 22.536 5.539 -13.194 1.00 94.19 187 SER A O 1
ATOM 1418 N N . ARG A 1 188 ? 21.769 5.891 -11.100 1.00 95.25 188 ARG A N 1
ATOM 1419 C CA . ARG A 1 188 ? 22.643 4.915 -10.439 1.00 95.25 188 ARG A CA 1
ATOM 1420 C C . ARG A 1 188 ? 22.206 3.470 -10.689 1.00 95.25 188 ARG A C 1
ATOM 1422 O O . ARG A 1 188 ? 23.049 2.646 -11.046 1.00 95.25 188 ARG A O 1
ATOM 1429 N N . PHE A 1 189 ? 20.928 3.159 -10.491 1.00 94.88 189 PHE A N 1
ATOM 1430 C CA . PHE A 1 189 ? 20.399 1.788 -10.552 1.00 94.88 189 PHE A CA 1
ATOM 1431 C C . PHE A 1 189 ? 19.733 1.463 -11.887 1.00 94.88 189 PHE A C 1
ATOM 1433 O O . PHE A 1 189 ? 19.768 0.312 -12.320 1.00 94.88 189 PHE A O 1
ATOM 1440 N N . LYS A 1 190 ? 19.233 2.496 -12.570 1.00 95.88 190 LYS A N 1
ATOM 1441 C CA . LYS A 1 190 ? 18.604 2.465 -13.890 1.00 95.88 190 LYS A CA 1
ATOM 1442 C C . LYS A 1 190 ? 17.377 1.566 -13.964 1.00 95.88 190 LYS A C 1
ATOM 1444 O O . LYS A 1 190 ? 17.100 1.007 -15.023 1.00 95.88 190 LYS A O 1
ATOM 1449 N N . ASP A 1 191 ? 16.696 1.354 -12.846 1.00 95.56 191 ASP A N 1
ATOM 1450 C CA . ASP A 1 191 ? 15.303 0.945 -12.884 1.00 95.56 191 ASP A CA 1
ATOM 1451 C C . ASP A 1 191 ? 14.434 2.089 -13.407 1.00 95.56 191 ASP A C 1
ATOM 1453 O O . ASP A 1 191 ? 14.838 3.250 -13.374 1.00 95.56 191 ASP A O 1
ATOM 1457 N N . GLU A 1 192 ? 13.280 1.728 -13.960 1.00 97.12 192 GLU A N 1
ATOM 1458 C CA . GLU A 1 192 ? 12.335 2.681 -14.533 1.00 97.12 192 GL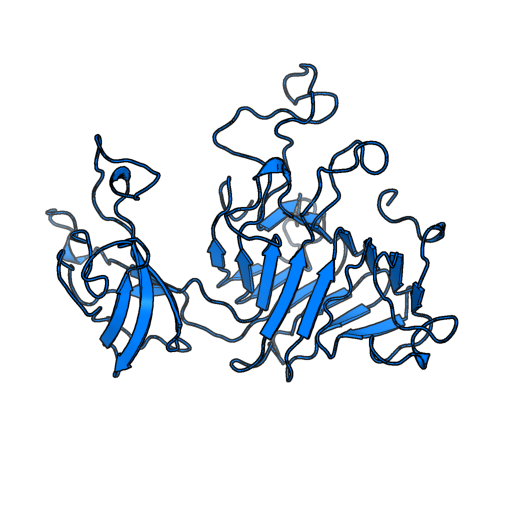U A CA 1
ATOM 1459 C C . GLU A 1 192 ? 10.924 2.387 -14.025 1.00 97.12 192 GLU A C 1
ATOM 1461 O O . GLU A 1 192 ? 10.469 1.232 -14.052 1.00 97.12 192 GLU A O 1
ATOM 1466 N N . VAL A 1 193 ? 10.219 3.434 -13.591 1.00 97.38 193 VAL A N 1
ATOM 1467 C CA . VAL A 1 193 ? 8.799 3.358 -13.228 1.00 97.38 193 VAL A CA 1
ATOM 1468 C C . VAL A 1 193 ? 7.951 3.744 -14.434 1.00 97.38 193 VAL A C 1
ATOM 1470 O O . VAL A 1 193 ? 8.057 4.843 -14.969 1.00 97.38 193 VAL A O 1
ATOM 1473 N N . LEU A 1 194 ? 7.097 2.826 -14.883 1.00 98.62 194 LEU A N 1
ATOM 1474 C CA . LEU A 1 194 ? 6.304 2.997 -16.100 1.00 98.62 194 LEU A CA 1
ATOM 1475 C C . LEU A 1 194 ? 4.807 2.960 -15.779 1.00 98.62 194 LEU A C 1
ATOM 1477 O O . LEU A 1 194 ? 4.361 2.123 -14.999 1.00 98.62 194 LEU A O 1
ATOM 1481 N N . THR A 1 195 ? 4.004 3.790 -16.437 1.00 98.75 195 THR A N 1
ATOM 1482 C CA . THR A 1 195 ? 2.537 3.736 -16.368 1.00 98.75 195 THR A CA 1
ATOM 1483 C C . THR A 1 195 ? 1.978 3.167 -17.663 1.00 98.75 195 THR A C 1
ATOM 1485 O O . THR A 1 195 ? 2.225 3.720 -18.731 1.00 98.75 195 THR A O 1
ATOM 1488 N N . ILE A 1 196 ? 1.193 2.090 -17.597 1.00 98.88 196 ILE A N 1
ATOM 1489 C CA . ILE A 1 196 ? 0.592 1.475 -18.789 1.00 98.88 196 ILE A CA 1
ATOM 1490 C C . ILE A 1 196 ? -0.379 2.447 -19.464 1.00 98.88 196 ILE A C 1
ATOM 1492 O O . ILE A 1 196 ? -1.327 2.919 -18.840 1.00 98.88 196 ILE A O 1
ATOM 1496 N N . THR A 1 197 ? -0.211 2.657 -20.767 1.00 98.75 197 THR A N 1
ATOM 1497 C CA . THR A 1 197 ? -1.134 3.440 -21.606 1.00 98.75 197 THR A CA 1
ATOM 1498 C C . THR A 1 197 ? -1.940 2.574 -22.568 1.00 98.75 197 THR A C 1
ATOM 1500 O O . THR A 1 197 ? -3.065 2.927 -22.912 1.00 98.75 197 THR A O 1
ATOM 1503 N N . GLU A 1 198 ? -1.410 1.417 -22.972 1.00 98.62 198 GLU A N 1
ATOM 1504 C CA . GLU A 1 198 ? -2.085 0.481 -23.875 1.00 98.62 198 GLU A CA 1
ATOM 1505 C C . GLU A 1 198 ? -1.616 -0.957 -23.623 1.00 98.62 198 GLU A C 1
ATOM 1507 O O . GLU A 1 198 ? -0.435 -1.196 -23.361 1.00 98.62 198 GLU A O 1
ATOM 1512 N N . ILE A 1 199 ? -2.530 -1.923 -23.762 1.00 98.44 199 ILE A N 1
ATOM 1513 C CA . ILE A 1 199 ? -2.221 -3.357 -23.781 1.00 98.44 199 ILE A CA 1
ATOM 1514 C C . ILE A 1 199 ? -2.823 -3.971 -25.047 1.00 98.44 199 ILE A C 1
ATOM 1516 O O . ILE A 1 199 ? -4.042 -3.993 -25.214 1.00 98.44 199 ILE A O 1
ATOM 1520 N N . SER A 1 200 ? -1.972 -4.535 -25.904 1.00 97.50 200 SER A N 1
ATOM 1521 C CA . SER A 1 200 ? -2.369 -5.260 -27.113 1.00 97.50 200 SER A CA 1
ATOM 1522 C C . SER A 1 200 ? -1.725 -6.647 -27.122 1.00 97.50 200 SER A C 1
ATOM 1524 O O . SER A 1 200 ? -0.563 -6.834 -27.487 1.00 97.50 200 SER A O 1
ATOM 1526 N N . GLY A 1 201 ? -2.466 -7.649 -26.641 1.00 96.50 201 GLY A N 1
ATOM 1527 C CA . GLY A 1 201 ? -1.948 -9.007 -26.467 1.00 96.50 201 GLY A CA 1
ATOM 1528 C C . GLY A 1 201 ? -0.816 -9.064 -25.435 1.00 96.50 201 GLY A C 1
ATOM 1529 O O . GLY A 1 201 ? -1.060 -8.917 -24.240 1.00 96.50 201 GLY A O 1
ATOM 1530 N N . ASN A 1 202 ? 0.412 -9.316 -25.893 1.00 97.62 202 ASN A N 1
ATOM 1531 C CA . ASN A 1 202 ? 1.632 -9.324 -25.078 1.00 97.62 202 ASN A CA 1
ATOM 1532 C C . ASN A 1 202 ? 2.478 -8.048 -25.246 1.00 97.62 202 ASN A C 1
ATOM 1534 O O . ASN A 1 202 ? 3.622 -8.018 -24.796 1.00 97.62 202 ASN A O 1
ATOM 1538 N N . ARG A 1 203 ? 1.953 -7.025 -25.926 1.00 98.44 203 ARG A N 1
ATOM 1539 C CA . ARG A 1 203 ? 2.607 -5.730 -26.118 1.00 98.44 203 ARG A CA 1
ATOM 1540 C C . ARG A 1 203 ? 2.006 -4.699 -25.179 1.00 98.44 203 ARG A C 1
ATOM 1542 O O . ARG A 1 203 ? 0.783 -4.608 -25.075 1.00 98.44 203 ARG A O 1
ATOM 1549 N N . VAL A 1 204 ? 2.863 -3.946 -24.502 1.00 98.75 204 VAL A N 1
ATOM 1550 C CA . VAL A 1 204 ? 2.473 -2.932 -23.520 1.00 98.75 204 VAL A CA 1
ATOM 1551 C C . VAL A 1 204 ? 3.148 -1.614 -23.872 1.00 98.75 204 VAL A C 1
ATOM 1553 O O . VAL A 1 204 ? 4.377 -1.551 -23.921 1.00 98.75 204 VAL A O 1
ATOM 1556 N N . ARG A 1 205 ? 2.356 -0.565 -24.100 1.00 98.75 205 ARG A N 1
ATOM 1557 C CA . ARG A 1 205 ? 2.854 0.815 -24.200 1.00 98.75 205 ARG A CA 1
ATOM 1558 C C . ARG A 1 205 ? 2.725 1.514 -22.860 1.00 98.75 205 ARG A C 1
ATOM 1560 O O . ARG A 1 205 ? 1.888 1.135 -22.037 1.00 98.75 205 ARG A O 1
ATOM 1567 N N . PHE A 1 206 ? 3.550 2.531 -22.659 1.00 98.88 206 PHE A N 1
ATOM 1568 C CA . PHE A 1 206 ? 3.651 3.210 -21.380 1.00 98.88 206 PHE A CA 1
ATOM 1569 C C . PHE A 1 206 ? 4.036 4.686 -21.517 1.00 98.88 206 PHE A C 1
ATOM 1571 O O . PHE A 1 206 ? 4.513 5.126 -22.566 1.00 98.88 206 PHE A O 1
ATOM 1578 N N . THR A 1 207 ? 3.842 5.431 -20.432 1.00 98.75 207 THR A N 1
ATOM 1579 C CA . THR A 1 207 ? 4.668 6.596 -20.093 1.00 98.75 207 THR A CA 1
ATOM 1580 C C . THR A 1 207 ? 5.716 6.187 -19.064 1.00 98.75 207 THR A C 1
ATOM 1582 O O . THR A 1 207 ? 5.496 5.256 -18.295 1.00 98.75 207 THR A O 1
ATOM 1585 N N . ASN A 1 208 ? 6.852 6.861 -19.066 1.00 98.31 208 ASN A N 1
ATOM 1586 C CA . ASN A 1 208 ? 7.955 6.684 -18.142 1.00 98.31 208 ASN A CA 1
ATOM 1587 C C . ASN A 1 208 ? 7.920 7.823 -17.127 1.00 98.31 208 ASN A C 1
ATOM 1589 O O . ASN A 1 208 ? 8.098 8.986 -17.492 1.00 98.31 208 ASN A O 1
ATOM 1593 N N . ASP A 1 209 ? 7.639 7.486 -15.877 1.00 95.69 209 ASP A N 1
ATOM 1594 C CA . ASP A 1 209 ? 7.411 8.460 -14.815 1.00 95.69 209 ASP A CA 1
ATOM 1595 C C . ASP A 1 209 ? 8.717 9.144 -14.375 1.00 95.69 209 ASP A C 1
ATOM 1597 O O . ASP A 1 209 ? 8.677 10.253 -13.847 1.00 95.69 209 ASP A O 1
ATOM 1601 N N . ASP A 1 210 ? 9.870 8.535 -14.671 1.00 93.25 210 ASP A N 1
ATOM 1602 C CA . ASP A 1 210 ? 11.195 9.077 -14.350 1.00 93.25 210 ASP A CA 1
ATOM 1603 C C . ASP A 1 210 ? 11.642 10.169 -15.348 1.00 93.25 210 ASP A C 1
ATOM 1605 O O . ASP A 1 210 ? 12.670 10.823 -15.153 1.00 93.25 210 ASP A O 1
ATOM 1609 N N . ILE A 1 211 ? 10.888 10.379 -16.436 1.00 95.00 211 ILE A N 1
ATOM 1610 C CA . ILE A 1 211 ? 11.122 11.447 -17.417 1.00 95.00 211 ILE A CA 1
ATOM 1611 C C . ILE A 1 211 ? 10.162 12.605 -17.121 1.00 95.00 211 ILE A C 1
ATOM 1613 O O . ILE A 1 211 ? 9.010 12.617 -17.556 1.00 95.00 211 ILE A O 1
ATOM 1617 N N . THR A 1 212 ? 10.656 13.606 -16.390 1.00 90.94 212 THR A N 1
ATOM 1618 C CA . THR A 1 212 ? 9.874 14.782 -15.964 1.00 90.94 212 THR A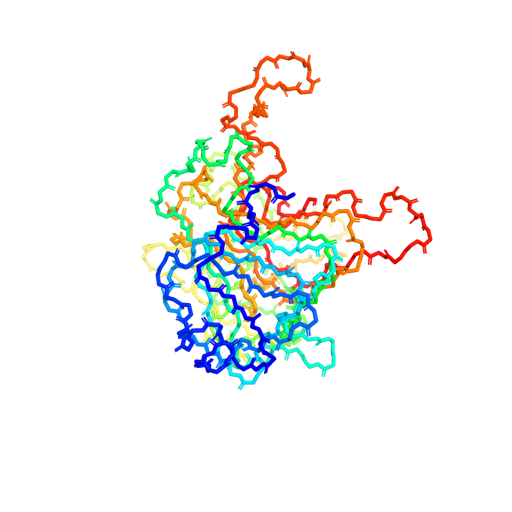 CA 1
ATOM 1619 C C . THR A 1 212 ? 9.815 15.903 -17.006 1.00 90.94 212 THR A C 1
ATOM 1621 O O . THR A 1 212 ? 8.938 16.763 -16.933 1.00 90.94 212 THR A O 1
ATOM 1624 N N . GLU A 1 213 ? 10.705 15.887 -18.003 1.00 92.56 213 GLU A N 1
ATOM 1625 C CA . GLU A 1 213 ? 10.757 16.857 -19.100 1.00 92.56 213 GLU A CA 1
ATOM 1626 C C . GLU A 1 213 ? 10.989 16.154 -20.449 1.00 92.56 213 GLU A C 1
ATOM 1628 O O . GLU A 1 213 ? 11.807 15.241 -20.558 1.00 92.56 213 GLU A O 1
ATOM 1633 N N . GLY A 1 214 ? 10.304 16.609 -21.505 1.00 95.38 214 GLY A N 1
ATOM 1634 C CA . GLY A 1 214 ? 10.450 16.068 -22.862 1.00 95.38 214 GLY A CA 1
ATOM 1635 C C . GLY A 1 214 ? 9.503 14.906 -23.189 1.00 95.38 214 GLY A C 1
ATOM 1636 O O . GLY A 1 214 ? 8.372 14.856 -22.710 1.00 95.38 214 GLY A O 1
ATOM 1637 N N . ASP A 1 215 ? 9.938 14.008 -24.080 1.00 97.44 215 ASP A N 1
ATOM 1638 C CA . ASP A 1 215 ? 9.157 12.831 -24.486 1.00 97.44 215 ASP A CA 1
ATOM 1639 C C . ASP A 1 215 ? 9.267 11.737 -23.421 1.00 97.44 215 ASP A C 1
ATOM 1641 O O . ASP A 1 215 ? 10.278 11.044 -23.340 1.00 97.44 215 ASP A O 1
ATOM 1645 N N . ASN A 1 216 ? 8.213 11.568 -22.627 1.00 98.06 216 ASN A N 1
ATOM 1646 C CA . ASN A 1 216 ? 8.134 10.542 -21.593 1.00 98.06 216 ASN A CA 1
ATOM 1647 C C . ASN A 1 216 ? 7.498 9.232 -22.084 1.00 98.06 216 ASN A C 1
ATOM 1649 O O . ASN A 1 216 ? 7.100 8.408 -21.274 1.00 98.06 216 ASN A O 1
ATOM 1653 N N . THR A 1 217 ? 7.370 9.002 -23.392 1.00 98.50 217 THR A N 1
ATOM 1654 C CA . THR A 1 217 ? 6.802 7.750 -23.937 1.00 98.50 217 THR A CA 1
ATOM 1655 C C . THR A 1 217 ? 7.879 6.770 -24.414 1.00 98.50 217 THR A C 1
ATOM 1657 O O . THR A 1 217 ? 7.638 5.942 -25.294 1.00 98.50 217 THR A O 1
ATOM 1660 N N . VAL A 1 218 ? 9.084 6.886 -23.848 1.00 98.62 218 VAL A N 1
ATOM 1661 C CA . VAL A 1 218 ? 10.276 6.090 -24.168 1.00 98.62 218 VAL A CA 1
ATOM 1662 C C . VAL A 1 218 ? 10.952 5.565 -22.900 1.00 98.62 218 VAL A C 1
ATOM 1664 O O . VAL A 1 218 ? 10.825 6.160 -21.829 1.00 98.62 218 VAL A O 1
ATOM 1667 N N . LEU A 1 219 ? 11.723 4.484 -23.028 1.00 98.56 219 LEU A N 1
ATOM 1668 C CA . LEU A 1 219 ? 12.689 4.085 -22.001 1.00 98.56 219 LEU A CA 1
ATOM 1669 C C . LEU A 1 219 ? 13.865 5.059 -21.946 1.00 98.56 219 LEU A C 1
ATOM 1671 O O . LEU A 1 219 ? 14.334 5.534 -22.988 1.00 98.56 219 LEU A O 1
ATOM 1675 N N . ARG A 1 220 ? 14.381 5.308 -20.743 1.00 97.06 220 ARG A N 1
ATOM 1676 C CA . ARG A 1 220 ? 15.551 6.170 -20.527 1.00 97.06 220 ARG A CA 1
ATOM 1677 C C . ARG A 1 220 ? 16.863 5.396 -20.652 1.00 97.06 220 ARG A C 1
ATOM 1679 O O . ARG A 1 220 ? 17.875 5.963 -21.072 1.00 97.06 220 ARG A O 1
ATOM 1686 N N . PHE A 1 221 ? 16.861 4.113 -20.308 1.00 97.38 221 PHE A N 1
ATOM 1687 C CA . PHE A 1 221 ? 18.049 3.285 -20.183 1.00 97.38 221 PHE A CA 1
ATOM 1688 C C . PHE A 1 221 ? 17.970 2.010 -21.032 1.00 97.38 221 PHE A C 1
ATOM 1690 O O . PHE A 1 221 ? 16.923 1.562 -21.493 1.00 97.38 221 PHE A O 1
ATOM 1697 N N . ASN A 1 222 ? 19.139 1.410 -21.257 1.00 97.50 222 ASN A N 1
ATOM 1698 C CA . ASN A 1 222 ? 19.233 0.081 -21.848 1.00 97.50 222 ASN A CA 1
ATOM 1699 C C . ASN A 1 222 ? 19.011 -0.975 -20.759 1.00 97.50 222 ASN A C 1
ATOM 1701 O O . ASN A 1 222 ? 19.678 -0.934 -19.724 1.00 97.50 222 ASN A O 1
ATOM 1705 N N . HIS A 1 223 ? 18.174 -1.971 -21.052 1.00 97.25 223 HIS A N 1
ATOM 1706 C CA . HIS A 1 223 ? 17.960 -3.149 -20.210 1.00 97.25 223 HIS A CA 1
ATOM 1707 C C . HIS A 1 223 ? 18.381 -4.389 -20.990 1.00 97.25 223 HIS A C 1
ATOM 1709 O O . HIS A 1 223 ? 17.593 -5.030 -21.694 1.00 97.25 223 HIS A O 1
ATOM 1715 N N . THR A 1 224 ? 19.670 -4.695 -20.905 1.00 95.94 224 THR A N 1
ATOM 1716 C CA . THR A 1 224 ? 20.309 -5.790 -21.634 1.00 95.94 224 THR A CA 1
ATOM 1717 C C . THR A 1 224 ? 20.794 -6.870 -20.683 1.00 95.94 224 THR A C 1
ATOM 1719 O O . THR A 1 224 ? 21.224 -6.596 -19.561 1.00 95.94 224 THR A O 1
ATOM 1722 N N . ARG A 1 225 ? 20.734 -8.124 -21.136 1.00 95.00 225 ARG A N 1
ATOM 1723 C CA . ARG A 1 225 ? 21.350 -9.237 -20.405 1.00 95.00 225 ARG A CA 1
ATOM 1724 C C . ARG A 1 225 ? 22.874 -9.178 -20.558 1.00 95.00 225 ARG A C 1
ATOM 1726 O O . ARG A 1 225 ? 23.345 -8.772 -21.626 1.00 95.00 225 ARG A O 1
ATOM 1733 N N . PRO A 1 226 ? 23.640 -9.615 -19.540 1.00 92.50 226 PRO A N 1
ATOM 1734 C CA . PRO A 1 226 ? 25.096 -9.630 -19.610 1.00 92.50 226 PRO A CA 1
ATOM 1735 C C . PRO A 1 226 ? 25.585 -10.505 -20.768 1.00 92.50 226 PRO A C 1
ATOM 1737 O O . PRO A 1 226 ? 24.943 -11.492 -21.136 1.00 92.50 226 PRO A O 1
ATOM 1740 N N . ASP A 1 227 ? 26.729 -10.135 -21.339 1.00 92.00 227 ASP A N 1
ATOM 1741 C CA . ASP A 1 227 ? 27.366 -10.879 -22.425 1.00 92.00 227 ASP A CA 1
ATOM 1742 C C . ASP A 1 227 ? 28.219 -12.025 -21.865 1.00 92.00 227 ASP A C 1
ATOM 1744 O O . ASP A 1 227 ? 29.436 -11.927 -21.728 1.00 92.00 227 ASP A O 1
ATOM 1748 N N . ILE A 1 228 ? 27.535 -13.090 -21.447 1.00 94.25 228 ILE A N 1
ATOM 1749 C CA . ILE A 1 228 ? 28.119 -14.310 -20.875 1.00 94.25 228 ILE A CA 1
ATOM 1750 C C . ILE A 1 228 ? 27.550 -15.551 -21.583 1.00 94.25 228 ILE A C 1
ATOM 1752 O O . ILE A 1 228 ? 26.460 -15.468 -22.161 1.00 94.25 228 ILE A O 1
ATOM 1756 N N . PRO A 1 229 ? 28.221 -16.719 -21.533 1.00 96.06 229 PRO A N 1
ATOM 1757 C CA . PRO A 1 229 ? 27.731 -17.949 -22.168 1.00 96.06 229 PRO A CA 1
ATOM 1758 C C . PRO A 1 229 ? 26.293 -18.329 -21.770 1.00 96.06 229 PRO A C 1
ATOM 1760 O O . PRO A 1 229 ? 25.512 -18.817 -22.587 1.00 96.06 229 PRO A O 1
ATOM 1763 N N . GLU A 1 230 ? 25.906 -18.038 -20.530 1.00 95.31 230 GLU A N 1
ATOM 1764 C CA . GLU A 1 230 ? 24.592 -18.325 -19.958 1.00 95.31 230 GLU A CA 1
ATOM 1765 C C . GLU A 1 230 ? 23.533 -17.260 -20.288 1.00 95.31 230 GLU A C 1
ATOM 1767 O O . GLU A 1 230 ? 22.404 -17.361 -19.813 1.00 95.31 230 GLU A O 1
ATOM 1772 N N . LYS A 1 231 ? 23.829 -16.254 -21.126 1.00 92.25 231 LYS A N 1
ATOM 1773 C CA . LYS A 1 231 ? 22.905 -15.152 -21.474 1.00 92.25 231 LYS A CA 1
ATOM 1774 C C . LYS A 1 231 ? 21.506 -15.635 -21.870 1.00 92.25 231 LYS A C 1
ATOM 1776 O O . LYS A 1 231 ? 20.502 -15.014 -21.519 1.00 92.25 231 LYS A O 1
ATOM 1781 N N . ASN A 1 232 ? 21.428 -16.760 -22.578 1.00 88.94 232 ASN A N 1
ATOM 1782 C CA . ASN A 1 232 ? 20.165 -17.344 -23.038 1.00 88.94 232 ASN A CA 1
ATOM 1783 C C . ASN A 1 232 ? 19.360 -18.051 -21.932 1.00 88.94 232 ASN A C 1
ATOM 1785 O O . ASN A 1 232 ? 18.182 -18.332 -22.138 1.00 88.94 232 ASN A O 1
ATOM 1789 N N . GLN A 1 233 ? 19.968 -18.313 -20.773 1.00 93.06 233 GLN A N 1
ATOM 1790 C CA . GLN A 1 233 ? 19.312 -18.844 -19.573 1.00 93.06 233 GLN A CA 1
ATOM 1791 C C . GLN A 1 233 ? 18.753 -17.724 -18.682 1.00 93.06 233 GLN A C 1
ATOM 1793 O O . GLN A 1 233 ? 17.921 -17.978 -17.814 1.00 93.06 233 GLN A O 1
ATOM 1798 N N . LEU A 1 234 ? 19.188 -16.479 -18.902 1.00 93.38 234 LEU A N 1
ATOM 1799 C CA . LEU A 1 234 ? 18.733 -15.321 -18.144 1.00 93.38 234 LEU A CA 1
ATOM 1800 C C . LEU A 1 234 ? 17.434 -14.748 -18.714 1.00 93.38 234 LEU A C 1
ATOM 1802 O O . LEU A 1 234 ? 17.233 -14.658 -19.931 1.00 93.38 234 LEU A O 1
ATOM 1806 N N . GLN A 1 235 ? 16.579 -14.288 -17.803 1.00 93.94 235 GLN A N 1
ATOM 1807 C CA . GLN A 1 235 ? 15.298 -13.667 -18.098 1.00 93.94 235 GLN A CA 1
ATOM 1808 C C . GLN A 1 235 ? 15.228 -12.295 -17.429 1.00 93.94 235 GLN A C 1
ATOM 1810 O O . GLN A 1 235 ? 15.414 -12.187 -16.221 1.00 93.94 235 GLN A O 1
ATOM 1815 N N . LEU A 1 236 ? 14.929 -11.259 -18.213 1.00 96.31 236 LEU A N 1
ATOM 1816 C CA . LEU A 1 236 ? 14.557 -9.953 -17.670 1.00 96.31 236 LEU A CA 1
ATOM 1817 C C . LEU A 1 236 ? 13.061 -9.943 -17.367 1.00 96.31 236 LEU A C 1
ATOM 1819 O O . LEU A 1 236 ? 12.279 -10.512 -18.133 1.00 96.31 236 LEU A O 1
ATOM 1823 N N . TYR A 1 237 ? 12.665 -9.290 -16.285 1.00 97.06 237 TYR A N 1
ATOM 1824 C CA . TYR A 1 237 ? 11.275 -9.201 -15.857 1.00 97.06 237 TYR A CA 1
ATOM 1825 C C . TYR A 1 237 ? 10.861 -7.743 -15.702 1.00 97.06 237 TYR A C 1
ATOM 1827 O O . TYR A 1 237 ? 11.669 -6.896 -15.332 1.00 97.06 237 TYR A O 1
ATOM 1835 N N . VAL A 1 238 ? 9.585 -7.484 -15.959 1.00 98.38 238 VAL A N 1
ATOM 1836 C CA . VAL A 1 238 ? 8.901 -6.257 -15.552 1.00 98.38 238 VAL A CA 1
ATOM 1837 C C . VAL A 1 238 ? 7.842 -6.635 -14.522 1.00 98.38 238 VAL A C 1
ATOM 1839 O O . VAL A 1 238 ? 7.078 -7.581 -14.737 1.00 98.38 238 VAL A O 1
ATOM 1842 N N . ALA A 1 239 ? 7.832 -5.940 -13.388 1.00 98.12 239 ALA A N 1
ATOM 1843 C CA . ALA A 1 239 ? 6.906 -6.180 -12.287 1.00 98.12 239 ALA A CA 1
ATOM 1844 C C . ALA A 1 239 ? 5.750 -5.180 -12.334 1.00 98.12 239 ALA A C 1
ATOM 1846 O O . ALA A 1 239 ? 5.964 -4.019 -12.659 1.00 98.12 239 ALA A O 1
ATOM 1847 N N . ASN A 1 240 ? 4.537 -5.605 -11.986 1.00 98.56 240 ASN A N 1
ATOM 1848 C CA . ASN A 1 240 ? 3.390 -4.719 -11.803 1.00 98.56 240 ASN A CA 1
ATOM 1849 C C . ASN A 1 240 ? 3.196 -4.431 -10.320 1.00 98.56 240 ASN A C 1
ATOM 1851 O O . ASN A 1 240 ? 3.048 -5.356 -9.516 1.00 98.56 240 ASN A O 1
ATOM 1855 N N . THR A 1 241 ? 3.147 -3.153 -9.961 1.00 97.94 241 THR A N 1
ATOM 1856 C CA . THR A 1 241 ? 3.094 -2.695 -8.570 1.00 97.94 241 THR A CA 1
ATOM 1857 C C . THR A 1 241 ? 1.726 -2.150 -8.163 1.00 97.94 241 THR A C 1
ATOM 1859 O O . THR A 1 241 ? 1.551 -1.761 -7.010 1.00 97.94 241 THR A O 1
ATOM 1862 N N . THR A 1 242 ? 0.722 -2.175 -9.046 1.00 98.44 242 THR A N 1
ATOM 1863 C CA . THR A 1 242 ? -0.641 -1.710 -8.745 1.00 98.44 242 THR A CA 1
ATOM 1864 C C . THR A 1 242 ? -1.503 -2.833 -8.185 1.00 98.44 242 THR A C 1
ATOM 1866 O O . THR A 1 242 ? -1.662 -3.884 -8.817 1.00 98.44 242 THR A O 1
ATOM 1869 N N . ARG A 1 243 ? -2.115 -2.598 -7.023 1.00 98.50 243 ARG A N 1
ATOM 1870 C CA . ARG A 1 243 ? -3.076 -3.494 -6.366 1.00 98.50 243 ARG A CA 1
ATOM 1871 C C . ARG A 1 243 ? -4.340 -2.722 -5.994 1.00 98.50 243 ARG A C 1
ATOM 1873 O O . ARG A 1 243 ? -4.280 -1.523 -5.754 1.00 98.50 243 ARG A O 1
ATOM 1880 N N . ASN A 1 244 ? -5.484 -3.405 -5.975 1.00 98.56 244 ASN A N 1
ATOM 1881 C CA . ASN A 1 244 ? -6.780 -2.786 -5.675 1.00 98.56 244 ASN A CA 1
ATOM 1882 C C . ASN A 1 244 ? -7.127 -2.789 -4.177 1.00 98.56 244 ASN A C 1
ATOM 1884 O O . ASN A 1 244 ? -8.063 -2.114 -3.757 1.00 98.56 244 ASN A O 1
ATOM 1888 N N . VAL A 1 245 ? -6.356 -3.515 -3.368 1.00 98.88 245 VAL A N 1
ATOM 1889 C CA . VAL A 1 245 ? -6.340 -3.367 -1.913 1.00 98.88 245 VAL A CA 1
ATOM 1890 C C . VAL A 1 245 ? -5.097 -2.590 -1.534 1.00 98.88 245 VAL A C 1
ATOM 1892 O O . VAL A 1 245 ? -3.994 -3.057 -1.821 1.00 98.88 245 VAL A O 1
ATOM 1895 N N . THR A 1 246 ? -5.259 -1.425 -0.913 1.00 98.88 246 THR A N 1
ATOM 1896 C CA . THR A 1 246 ? -4.142 -0.542 -0.575 1.00 98.88 246 THR A CA 1
ATOM 1897 C C . THR A 1 246 ? -4.124 -0.217 0.910 1.00 98.88 246 THR A C 1
ATOM 1899 O O . THR A 1 246 ? -5.149 0.067 1.532 1.00 98.88 246 THR A O 1
ATOM 1902 N N . ILE A 1 247 ? -2.927 -0.254 1.484 1.00 98.88 247 ILE A N 1
ATOM 1903 C CA . ILE A 1 247 ? -2.617 0.394 2.751 1.00 98.88 247 ILE A CA 1
ATOM 1904 C C . ILE A 1 247 ? -1.506 1.387 2.443 1.00 98.88 247 ILE A C 1
ATOM 1906 O O . ILE A 1 247 ? -0.455 1.010 1.920 1.00 98.88 247 ILE A O 1
ATOM 1910 N N . GLU A 1 248 ? -1.733 2.660 2.729 1.00 98.56 248 GLU A N 1
ATOM 1911 C CA . GLU A 1 248 ? -0.801 3.709 2.326 1.00 98.56 248 GLU A CA 1
ATOM 1912 C C . GLU A 1 248 ? -0.691 4.819 3.354 1.00 98.56 248 GLU A C 1
ATOM 1914 O O . GLU A 1 248 ? -1.625 5.085 4.107 1.00 98.56 248 GLU A O 1
ATOM 1919 N N . THR A 1 249 ? 0.454 5.491 3.391 1.00 98.38 249 THR A N 1
ATOM 1920 C CA . THR A 1 249 ? 0.569 6.726 4.166 1.00 98.38 249 THR A CA 1
ATOM 1921 C C . THR A 1 249 ? -0.066 7.877 3.394 1.00 98.38 249 THR A C 1
ATOM 1923 O O . THR A 1 249 ? 0.261 8.116 2.235 1.00 98.38 249 THR A O 1
ATOM 1926 N N . GLU A 1 250 ? -0.914 8.654 4.064 1.00 97.19 250 GLU A N 1
ATOM 1927 C CA . GLU A 1 250 ? -1.407 9.921 3.531 1.00 97.19 250 GLU A CA 1
ATOM 1928 C C . GLU A 1 250 ? -0.256 10.832 3.083 1.00 97.19 250 GLU A C 1
ATOM 1930 O O .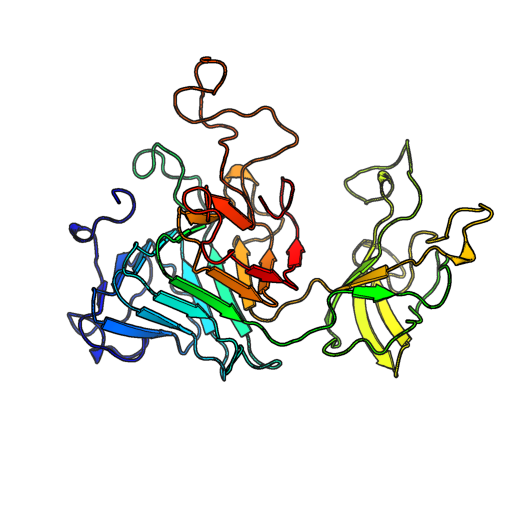 GLU A 1 250 ? 0.714 11.004 3.818 1.00 97.19 250 GLU A O 1
ATOM 1935 N N . GLY A 1 251 ? -0.382 11.448 1.906 1.00 95.75 251 GLY A N 1
ATOM 1936 C CA . GLY A 1 251 ? 0.661 12.297 1.319 1.00 95.75 251 GLY A CA 1
ATOM 1937 C C . GLY A 1 251 ? 1.786 11.517 0.633 1.00 95.75 251 GLY A C 1
ATOM 1938 O O . GLY A 1 251 ? 2.652 12.131 0.027 1.00 95.75 251 GLY A O 1
ATOM 1939 N N . GLY A 1 252 ? 1.768 10.180 0.690 1.00 95.50 252 GLY A N 1
ATOM 1940 C CA . GLY A 1 252 ? 2.638 9.328 -0.113 1.00 95.50 252 GLY A CA 1
ATOM 1941 C C . GLY A 1 252 ? 4.127 9.618 0.080 1.00 95.50 252 GLY A C 1
ATOM 1942 O O . GLY A 1 252 ? 4.646 9.605 1.203 1.00 95.50 252 GLY A O 1
ATOM 1943 N N . GLU A 1 253 ? 4.826 9.842 -1.030 1.00 92.94 253 GLU A N 1
ATOM 1944 C CA . GLU A 1 253 ? 6.266 10.095 -1.044 1.00 92.94 253 GLU A CA 1
ATOM 1945 C C . GLU A 1 253 ? 6.672 11.388 -0.332 1.00 92.94 253 GLU A C 1
ATOM 1947 O O . GLU A 1 253 ? 7.672 11.373 0.394 1.00 92.94 253 GLU A O 1
ATOM 1952 N N . ASP A 1 254 ? 5.850 12.436 -0.432 1.00 94.62 254 ASP A N 1
ATOM 1953 C CA . ASP A 1 254 ? 6.094 13.752 0.171 1.00 94.62 254 ASP A CA 1
ATOM 1954 C C . ASP A 1 254 ? 6.060 13.714 1.701 1.00 94.62 254 ASP A C 1
ATOM 1956 O O . ASP A 1 254 ? 6.600 14.590 2.385 1.00 94.62 254 ASP A O 1
ATOM 1960 N N . THR A 1 255 ? 5.440 12.681 2.273 1.00 95.75 255 THR A N 1
ATOM 1961 C CA . THR A 1 255 ? 5.368 12.531 3.719 1.00 95.75 255 THR A CA 1
ATOM 1962 C C . THR A 1 255 ? 6.736 12.154 4.290 1.00 95.75 255 THR A C 1
ATOM 1964 O O . THR A 1 255 ? 7.281 11.092 3.950 1.00 95.75 255 THR A O 1
ATOM 1967 N N . PRO A 1 256 ? 7.289 12.954 5.231 1.00 95.19 256 PRO A N 1
ATOM 1968 C CA . PRO A 1 256 ? 8.578 12.665 5.842 1.00 95.19 256 PRO A CA 1
ATOM 1969 C C . PRO A 1 256 ? 8.601 11.269 6.457 1.00 95.19 256 PRO A C 1
ATOM 1971 O O . PRO A 1 256 ? 7.690 10.906 7.199 1.00 95.19 256 PRO A O 1
ATOM 1974 N N . ILE A 1 257 ? 9.683 10.515 6.237 1.00 95.06 257 ILE A N 1
ATOM 1975 C CA . ILE A 1 257 ? 9.806 9.115 6.687 1.00 95.06 257 ILE A CA 1
ATOM 1976 C C . ILE A 1 257 ? 9.390 8.933 8.150 1.00 95.06 257 ILE A C 1
ATOM 1978 O O . ILE A 1 257 ? 8.617 8.040 8.462 1.00 95.06 257 ILE A O 1
ATOM 1982 N N . LYS A 1 258 ? 9.824 9.825 9.048 1.00 93.50 258 LYS A N 1
ATOM 1983 C CA . LYS A 1 258 ? 9.520 9.754 10.490 1.00 93.50 258 LYS A CA 1
ATOM 1984 C C . LYS A 1 258 ? 8.028 9.856 10.829 1.00 93.50 258 LYS A C 1
ATOM 1986 O O . LYS A 1 258 ? 7.640 9.517 11.943 1.00 93.50 258 LYS A O 1
ATOM 1991 N N . GLN A 1 259 ? 7.215 10.362 9.908 1.00 94.81 259 GLN A N 1
ATOM 1992 C CA . GLN A 1 259 ? 5.780 10.532 10.083 1.00 94.81 259 GLN A CA 1
ATOM 1993 C C . GLN A 1 259 ? 4.984 9.377 9.480 1.00 94.81 259 GLN A C 1
ATOM 1995 O O . GLN A 1 259 ? 3.848 9.207 9.899 1.00 94.81 259 GLN A O 1
ATOM 2000 N N . ARG A 1 260 ? 5.560 8.566 8.585 1.00 96.31 260 ARG A N 1
ATOM 2001 C CA . ARG A 1 260 ? 4.837 7.526 7.841 1.00 96.31 260 ARG A CA 1
ATOM 2002 C C . ARG A 1 260 ? 4.187 6.464 8.735 1.00 96.31 260 ARG A C 1
ATOM 2004 O O . ARG A 1 260 ? 4.620 6.201 9.869 1.00 96.31 260 ARG A O 1
ATOM 2011 N N . GLY A 1 261 ? 3.129 5.859 8.195 1.00 97.00 261 GLY A N 1
ATOM 2012 C CA . GLY A 1 261 ? 2.477 4.686 8.766 1.00 97.00 261 GLY A CA 1
ATOM 2013 C C . GLY A 1 261 ? 3.363 3.446 8.719 1.00 97.00 261 GLY A C 1
ATOM 2014 O O . GLY A 1 261 ? 4.392 3.432 8.052 1.00 97.00 261 GLY A O 1
ATOM 2015 N N . HIS A 1 262 ? 2.974 2.388 9.423 1.00 97.69 262 HIS A N 1
ATOM 2016 C CA . HIS A 1 262 ? 3.608 1.067 9.333 1.00 97.69 262 HIS A CA 1
ATOM 2017 C C . HIS A 1 262 ? 2.551 -0.033 9.465 1.00 97.69 262 HIS A C 1
ATOM 2019 O O . HIS A 1 262 ? 1.445 0.238 9.938 1.00 97.69 262 HIS A O 1
ATOM 2025 N N . VAL A 1 263 ? 2.868 -1.255 9.041 1.00 98.12 263 VAL A N 1
ATOM 2026 C CA . VAL A 1 263 ? 1.988 -2.420 9.227 1.00 98.12 263 VAL A CA 1
ATOM 2027 C C . VAL A 1 263 ? 2.748 -3.499 9.972 1.00 98.12 263 VAL A C 1
ATOM 2029 O O . VAL A 1 263 ? 3.879 -3.815 9.614 1.00 98.12 263 VAL A O 1
ATOM 2032 N N . MET A 1 264 ? 2.119 -4.060 11.001 1.00 96.81 264 MET A N 1
ATOM 2033 C CA . MET A 1 264 ? 2.722 -5.020 11.913 1.00 96.81 264 MET A CA 1
ATOM 2034 C C . MET A 1 264 ? 1.733 -6.130 12.290 1.00 96.81 264 MET A C 1
ATOM 2036 O O . MET A 1 264 ? 0.689 -5.880 12.895 1.00 96.81 264 MET A O 1
ATOM 2040 N N . PHE A 1 265 ? 2.108 -7.364 11.971 1.00 95.75 265 PHE A N 1
ATOM 2041 C CA . PHE A 1 265 ? 1.439 -8.600 12.367 1.00 95.75 265 PHE A CA 1
ATOM 2042 C C . PHE A 1 265 ? 2.188 -9.204 13.554 1.00 95.75 265 PHE A C 1
ATOM 2044 O O . PHE A 1 265 ? 3.318 -9.667 13.412 1.00 95.75 265 PHE A O 1
ATOM 2051 N N . MET A 1 266 ? 1.603 -9.128 14.748 1.00 92.88 266 MET A N 1
ATOM 2052 C CA . MET A 1 266 ? 2.245 -9.500 16.008 1.00 92.88 266 MET A CA 1
ATOM 2053 C C . MET A 1 266 ? 1.868 -10.913 16.423 1.00 92.88 266 MET A C 1
ATOM 2055 O O . MET A 1 266 ? 0.704 -11.187 16.688 1.00 92.88 266 MET A O 1
ATOM 2059 N N . HIS A 1 267 ? 2.873 -11.776 16.579 1.00 88.12 267 HIS A N 1
ATOM 2060 C CA . HIS A 1 267 ? 2.777 -13.041 17.319 1.00 88.12 267 HIS A CA 1
ATOM 2061 C C . HIS A 1 267 ? 1.702 -14.032 16.824 1.00 88.12 267 HIS A C 1
ATOM 2063 O O . HIS A 1 267 ? 1.412 -14.998 17.522 1.00 88.12 267 HIS A O 1
ATOM 2069 N N . ASN A 1 268 ? 1.131 -13.840 15.629 1.00 86.88 268 ASN A N 1
ATOM 2070 C CA . ASN A 1 268 ? 0.064 -14.691 15.108 1.00 86.88 268 ASN A CA 1
ATOM 2071 C C . ASN A 1 268 ? 0.315 -15.116 13.651 1.00 86.88 268 ASN A C 1
ATOM 2073 O O . ASN A 1 268 ? 0.388 -14.256 12.773 1.00 86.88 268 ASN A O 1
ATOM 2077 N N . PRO A 1 269 ? 0.406 -16.429 13.366 1.00 88.12 269 PRO A N 1
ATOM 2078 C CA . PRO A 1 269 ? 0.547 -16.940 12.005 1.00 88.12 269 PRO A CA 1
ATOM 2079 C C . PRO A 1 269 ? -0.741 -17.047 11.176 1.00 88.12 269 PRO A C 1
ATOM 2081 O O . PRO A 1 269 ? -0.655 -17.332 9.975 1.00 88.12 269 PRO A O 1
ATOM 2084 N N . ASP A 1 270 ? -1.929 -16.820 11.748 1.00 93.25 270 ASP A N 1
ATOM 2085 C CA . ASP A 1 270 ? -3.202 -16.796 11.001 1.00 93.25 270 ASP A CA 1
ATOM 2086 C C . ASP A 1 270 ? -3.386 -15.467 10.243 1.00 93.25 270 ASP A C 1
ATOM 2088 O O . ASP A 1 270 ? -4.323 -14.695 10.460 1.00 93.25 270 ASP A O 1
ATOM 2092 N N . VAL A 1 271 ? -2.419 -15.195 9.364 1.00 95.75 271 VAL A N 1
ATOM 2093 C CA . VAL A 1 271 ? -2.333 -14.017 8.505 1.00 95.75 271 VAL A CA 1
ATOM 2094 C C . VAL A 1 271 ? -2.181 -14.477 7.060 1.00 95.75 271 VAL A C 1
ATOM 2096 O O . VAL A 1 271 ? -1.274 -15.250 6.727 1.00 95.75 271 VAL A O 1
ATOM 2099 N N . ARG A 1 272 ? -3.088 -14.028 6.194 1.00 97.56 272 ARG A N 1
ATOM 2100 C CA . ARG A 1 272 ? -3.087 -14.312 4.756 1.00 97.56 272 ARG A CA 1
ATOM 2101 C C . ARG A 1 272 ? -3.216 -13.010 3.982 1.00 97.56 272 ARG A C 1
ATOM 2103 O O . ARG A 1 272 ? -4.215 -12.312 4.123 1.00 97.56 272 ARG A O 1
ATOM 2110 N N . ILE A 1 273 ? -2.208 -12.691 3.177 1.00 98.00 273 ILE A N 1
ATOM 2111 C CA . ILE A 1 273 ? -2.134 -11.448 2.407 1.00 98.00 273 ILE A CA 1
ATOM 2112 C C . ILE A 1 273 ? -1.797 -11.790 0.961 1.00 98.00 273 ILE A C 1
ATOM 2114 O O . ILE A 1 273 ? -0.668 -12.177 0.649 1.00 98.00 273 ILE A O 1
ATOM 2118 N N . HIS A 1 274 ? -2.788 -11.636 0.093 1.00 98.12 274 HIS A N 1
ATOM 2119 C CA . HIS A 1 274 ? -2.703 -11.898 -1.332 1.00 98.12 274 HIS A CA 1
ATOM 2120 C C . HIS A 1 274 ? -3.047 -10.634 -2.118 1.00 98.12 274 HIS A C 1
ATOM 2122 O O . HIS A 1 274 ? -4.102 -10.034 -1.903 1.00 98.12 274 HIS A O 1
ATOM 2128 N N . ASN A 1 275 ? -2.181 -10.265 -3.062 1.00 98.00 275 ASN A N 1
ATOM 2129 C CA . ASN A 1 275 ? -2.430 -9.194 -4.028 1.00 98.00 275 ASN A CA 1
ATOM 2130 C C . ASN A 1 275 ? -2.756 -7.827 -3.385 1.00 98.00 275 ASN A C 1
ATOM 2132 O O . ASN A 1 275 ? -3.635 -7.110 -3.865 1.00 98.00 275 ASN A O 1
ATOM 2136 N N . ALA A 1 276 ? -2.060 -7.451 -2.308 1.00 98.56 276 ALA A N 1
ATOM 2137 C CA . ALA A 1 276 ? -2.235 -6.168 -1.623 1.00 98.56 276 ALA A CA 1
ATOM 2138 C C . ALA A 1 276 ? -1.047 -5.219 -1.837 1.00 98.56 276 ALA A C 1
ATOM 2140 O O . ALA A 1 276 ? 0.103 -5.642 -1.971 1.00 98.56 276 ALA A O 1
ATOM 2141 N N . GLY A 1 277 ? -1.336 -3.922 -1.891 1.00 98.56 277 GLY A N 1
ATOM 2142 C CA . GLY A 1 277 ? -0.366 -2.850 -2.070 1.00 98.56 277 GLY A CA 1
ATOM 2143 C C . GLY A 1 277 ? -0.072 -2.122 -0.761 1.00 98.56 277 GLY A C 1
ATOM 2144 O O . GLY A 1 277 ? -0.991 -1.744 -0.036 1.00 98.56 277 GLY A O 1
ATOM 2145 N N . PHE A 1 278 ? 1.210 -1.910 -0.481 1.00 98.75 278 PHE A N 1
ATOM 2146 C CA . PHE A 1 278 ? 1.728 -1.227 0.699 1.00 98.75 278 PHE A CA 1
ATOM 2147 C C . PHE A 1 278 ? 2.595 -0.050 0.240 1.00 98.75 278 PHE A C 1
ATOM 2149 O O . PHE A 1 278 ? 3.746 -0.235 -0.172 1.00 98.75 278 PHE A O 1
ATOM 2156 N N . TYR A 1 279 ? 2.030 1.157 0.273 1.00 98.50 279 TYR A N 1
ATOM 2157 C CA . TYR A 1 279 ? 2.598 2.322 -0.411 1.00 98.50 279 TYR A CA 1
ATOM 2158 C C . TYR A 1 279 ? 3.073 3.392 0.567 1.00 98.50 279 TYR A C 1
ATOM 2160 O O . TYR A 1 279 ? 2.324 3.871 1.419 1.00 98.50 279 TYR A O 1
ATOM 2168 N N . HIS A 1 280 ? 4.344 3.776 0.438 1.00 97.56 280 HIS A N 1
ATOM 2169 C CA . HIS A 1 280 ? 4.986 4.812 1.250 1.00 97.56 280 HIS A CA 1
ATOM 2170 C C . HIS A 1 280 ? 4.803 4.578 2.757 1.00 97.56 280 HIS A C 1
ATOM 2172 O O . HIS A 1 280 ? 4.620 5.509 3.540 1.00 97.56 280 HIS A O 1
ATOM 2178 N N . LEU A 1 281 ? 4.836 3.314 3.171 1.00 97.94 281 LEU A N 1
ATOM 2179 C CA . LEU A 1 281 ? 4.810 2.898 4.566 1.00 97.94 281 LEU A CA 1
ATOM 2180 C C . LEU A 1 281 ? 6.232 2.604 5.057 1.00 97.94 281 LEU A C 1
ATOM 2182 O O . LEU A 1 281 ? 7.180 2.435 4.290 1.00 97.94 281 LEU A O 1
ATOM 2186 N N . GLY A 1 282 ? 6.360 2.518 6.371 1.00 96.69 282 GLY A N 1
ATOM 2187 C CA . GLY A 1 282 ? 7.605 2.317 7.082 1.00 96.69 282 GLY A CA 1
ATOM 2188 C C . GLY A 1 282 ? 8.250 3.635 7.505 1.00 96.69 282 GLY A C 1
ATOM 2189 O O . GLY A 1 282 ? 8.322 4.605 6.750 1.00 96.69 282 GLY A O 1
ATOM 2190 N N . ARG A 1 283 ? 8.760 3.644 8.736 1.00 94.56 283 ARG A N 1
ATOM 2191 C CA . ARG A 1 283 ? 9.544 4.741 9.319 1.00 94.56 283 ARG A CA 1
ATOM 2192 C C . ARG A 1 283 ? 10.843 4.300 9.996 1.00 94.56 283 ARG A C 1
ATOM 2194 O O . ARG A 1 283 ? 11.558 5.143 10.529 1.00 94.56 283 ARG A O 1
ATOM 2201 N N . SER A 1 284 ? 11.163 3.006 9.952 1.00 95.38 284 SER A N 1
ATOM 2202 C CA . SER A 1 284 ? 12.514 2.497 10.204 1.00 95.38 284 SER A CA 1
ATOM 2203 C C . SER A 1 284 ? 13.354 2.648 8.930 1.00 95.38 284 SER A C 1
ATOM 2205 O O . SER A 1 284 ? 13.154 1.915 7.965 1.00 95.38 284 SER A O 1
ATOM 2207 N N . ASP A 1 285 ? 14.285 3.599 8.920 1.00 95.25 285 ASP A N 1
ATOM 2208 C CA . ASP A 1 285 ? 15.136 3.916 7.768 1.00 95.25 285 ASP A CA 1
ATOM 2209 C C . ASP A 1 285 ? 16.429 3.096 7.820 1.00 95.25 285 ASP A C 1
ATOM 2211 O O . ASP A 1 285 ? 17.273 3.315 8.694 1.00 95.25 285 ASP A O 1
ATOM 2215 N N . LYS A 1 286 ? 16.595 2.148 6.889 1.00 93.38 286 LYS A N 1
ATOM 2216 C CA . LYS A 1 286 ? 17.758 1.239 6.856 1.00 93.38 286 LYS A CA 1
ATOM 2217 C C . LYS A 1 286 ? 19.045 1.919 6.385 1.00 93.38 286 LYS A C 1
ATOM 2219 O O . LYS A 1 286 ? 20.113 1.328 6.508 1.00 93.38 286 LYS A O 1
ATOM 2224 N N . ARG A 1 287 ? 18.974 3.165 5.905 1.00 91.44 287 ARG A N 1
ATOM 2225 C CA . ARG A 1 287 ? 20.153 3.986 5.572 1.00 91.44 287 ARG A CA 1
ATOM 2226 C C . ARG A 1 287 ? 20.754 4.670 6.801 1.00 91.44 287 ARG A C 1
ATOM 2228 O O . ARG A 1 287 ? 21.806 5.294 6.710 1.00 91.44 287 ARG A O 1
ATOM 2235 N N . LYS A 1 288 ? 20.068 4.603 7.944 1.00 93.69 288 LYS A N 1
ATOM 2236 C CA . LYS A 1 288 ? 20.479 5.225 9.205 1.00 93.69 288 LYS A CA 1
ATOM 2237 C C . LYS A 1 288 ? 20.729 4.150 10.248 1.00 93.69 288 LYS A C 1
ATOM 2239 O O . LYS A 1 288 ? 20.099 3.093 10.232 1.00 93.69 288 LYS A O 1
ATOM 2244 N N . LEU A 1 289 ? 21.621 4.447 11.190 1.00 93.44 289 LEU A N 1
ATOM 2245 C CA . LEU A 1 289 ? 21.804 3.598 12.361 1.00 93.44 289 LEU A CA 1
ATOM 2246 C C . LEU A 1 289 ? 20.485 3.471 13.127 1.00 93.44 289 LEU A C 1
ATOM 2248 O O . LEU A 1 289 ? 19.682 4.406 13.181 1.00 93.44 289 LEU A O 1
ATOM 2252 N N . VAL A 1 290 ? 20.263 2.287 13.687 1.00 94.31 290 VAL A N 1
ATOM 2253 C CA . VAL A 1 290 ? 19.133 2.019 14.574 1.00 94.31 290 VAL A CA 1
ATOM 2254 C C . VAL A 1 290 ? 19.248 2.896 15.815 1.00 94.31 290 VAL A C 1
ATOM 2256 O O . VAL A 1 290 ? 20.320 2.997 16.403 1.00 94.31 290 VAL A O 1
ATOM 2259 N N . ASP A 1 291 ? 18.128 3.487 16.216 1.00 95.56 291 ASP A N 1
ATOM 2260 C CA . ASP A 1 291 ? 18.016 4.268 17.442 1.00 95.56 291 ASP A CA 1
ATOM 2261 C C . ASP A 1 291 ? 16.610 4.091 18.025 1.00 95.56 291 ASP A C 1
ATOM 2263 O O . ASP A 1 291 ? 15.658 4.779 17.636 1.00 95.56 291 ASP A O 1
ATOM 2267 N N . ASP A 1 292 ? 16.477 3.110 18.915 1.00 95.25 292 ASP A N 1
ATOM 2268 C CA . ASP A 1 292 ? 15.221 2.736 19.554 1.00 95.25 292 ASP A CA 1
ATOM 2269 C C . ASP A 1 292 ? 14.832 3.712 20.662 1.00 95.25 292 ASP A C 1
ATOM 2271 O O . ASP A 1 292 ? 15.613 4.544 21.113 1.00 95.25 292 ASP A O 1
ATOM 2275 N N . VAL A 1 293 ? 13.587 3.635 21.123 1.00 93.31 293 VAL A N 1
ATOM 2276 C CA . VAL A 1 293 ? 13.167 4.405 22.294 1.00 93.31 293 VAL A CA 1
ATOM 2277 C C . VAL A 1 293 ? 13.768 3.779 23.552 1.00 93.31 293 VAL A C 1
ATOM 2279 O O . VAL A 1 293 ? 13.552 2.603 23.838 1.00 93.31 293 VAL A O 1
ATOM 2282 N N . GLY A 1 294 ? 14.463 4.584 24.355 1.00 93.38 294 GLY A N 1
ATOM 2283 C CA . GLY A 1 294 ? 14.962 4.178 25.666 1.00 93.38 294 GLY A CA 1
ATOM 2284 C C . GLY A 1 294 ? 16.346 3.549 25.584 1.00 93.38 294 GLY A C 1
ATOM 2285 O O . GLY A 1 294 ? 17.328 4.212 25.909 1.00 93.38 294 GLY A O 1
ATOM 2286 N N . LYS A 1 295 ? 16.443 2.282 25.168 1.00 93.62 295 LYS A N 1
ATOM 2287 C CA . LYS A 1 295 ? 17.718 1.550 25.117 1.00 93.62 295 LYS A CA 1
ATOM 2288 C C . LYS A 1 295 ? 17.849 0.749 23.824 1.00 93.62 295 LYS A C 1
ATOM 2290 O O . LYS A 1 295 ? 16.937 0.011 23.459 1.00 93.62 295 LYS A O 1
ATOM 2295 N N . ASN A 1 296 ? 18.998 0.875 23.170 1.00 92.94 296 ASN A N 1
ATOM 2296 C CA . ASN A 1 296 ? 19.370 0.101 21.989 1.00 92.94 296 ASN A CA 1
ATOM 2297 C C . ASN A 1 296 ? 19.819 -1.323 22.375 1.00 92.94 296 ASN A C 1
ATOM 2299 O O . ASN A 1 296 ? 20.064 -1.620 23.546 1.00 92.94 296 ASN A O 1
ATOM 2303 N N . VAL A 1 297 ? 19.957 -2.218 21.386 1.00 89.31 297 VAL A N 1
ATOM 2304 C CA . VAL A 1 297 ? 20.386 -3.623 21.611 1.00 89.31 297 VAL A CA 1
ATOM 2305 C C . VAL A 1 297 ? 21.780 -3.723 22.207 1.00 89.31 297 VAL A C 1
ATOM 2307 O O . VAL A 1 297 ? 22.017 -4.563 23.068 1.00 89.31 297 VAL A O 1
ATOM 2310 N N . ASP A 1 298 ? 22.693 -2.868 21.753 1.00 91.31 298 ASP A N 1
ATOM 2311 C CA . ASP A 1 298 ? 24.071 -2.798 22.251 1.00 91.31 298 ASP A CA 1
ATOM 2312 C C . ASP A 1 298 ? 24.163 -2.228 23.677 1.00 91.31 298 ASP A C 1
ATOM 2314 O O . ASP A 1 298 ? 25.228 -2.188 24.286 1.00 91.31 298 ASP A O 1
ATOM 2318 N N . GLY A 1 299 ? 23.027 -1.799 24.222 1.00 92.75 299 GLY A N 1
ATOM 2319 C CA . GLY A 1 299 ? 22.880 -1.267 25.555 1.00 92.75 299 GLY A CA 1
ATOM 2320 C C . GLY A 1 299 ? 23.094 0.242 25.673 1.00 92.75 299 GLY A C 1
ATOM 2321 O O . GLY A 1 299 ? 22.947 0.765 26.779 1.00 92.75 299 GLY A O 1
ATOM 2322 N N . SER A 1 300 ? 23.387 0.939 24.572 1.00 94.12 300 SER A N 1
ATOM 2323 C CA . SER A 1 300 ? 23.437 2.402 24.533 1.00 94.12 300 SER A CA 1
ATOM 2324 C C . SER A 1 300 ? 22.048 3.028 24.733 1.00 94.12 300 SER A C 1
ATOM 2326 O O . SER A 1 300 ? 21.014 2.384 24.528 1.00 94.12 300 SER A O 1
ATOM 2328 N N . ASN A 1 301 ? 22.009 4.293 25.163 1.00 95.69 301 ASN A N 1
ATOM 2329 C CA . ASN A 1 301 ? 20.753 5.032 25.286 1.00 95.69 301 ASN A CA 1
ATOM 2330 C C . ASN A 1 301 ? 20.202 5.360 23.899 1.00 95.69 301 ASN A C 1
ATOM 2332 O O . ASN A 1 301 ? 20.926 5.882 23.053 1.00 95.69 301 ASN A O 1
ATOM 2336 N N . GLY A 1 302 ? 18.914 5.098 23.706 1.00 95.00 302 GLY A N 1
ATOM 2337 C CA . GLY A 1 302 ? 18.213 5.354 22.460 1.00 95.00 302 GLY A CA 1
ATOM 2338 C C . GLY A 1 302 ? 17.243 6.534 22.567 1.00 95.00 302 GLY A C 1
ATOM 2339 O O . GLY A 1 302 ? 16.470 6.646 23.525 1.00 95.00 302 GLY A O 1
ATOM 2340 N N . SER A 1 303 ? 17.272 7.430 21.581 1.00 93.50 303 SER A N 1
ATOM 2341 C CA . SER A 1 303 ? 16.405 8.618 21.518 1.00 93.50 303 SER A CA 1
ATOM 2342 C C . SER A 1 303 ? 15.100 8.378 20.745 1.00 93.50 303 SER A C 1
ATOM 2344 O O . SER A 1 303 ? 14.193 9.223 20.738 1.00 93.50 303 SER A O 1
ATOM 2346 N N . GLY A 1 304 ? 14.983 7.215 20.098 1.00 93.31 304 GLY A N 1
ATOM 2347 C CA . GLY A 1 304 ? 13.853 6.860 19.251 1.00 93.31 304 GLY A CA 1
ATOM 2348 C C . GLY A 1 304 ? 13.815 7.643 17.942 1.00 93.31 304 GLY A C 1
ATOM 2349 O O . GLY A 1 304 ? 12.725 7.916 17.439 1.00 93.31 304 GLY A O 1
ATOM 2350 N N . SER A 1 305 ? 14.960 8.086 17.421 1.00 93.88 305 SER A N 1
ATOM 2351 C CA . SER A 1 305 ? 15.027 8.840 16.165 1.00 93.88 305 SER A CA 1
ATOM 2352 C C . SER A 1 305 ? 14.945 7.953 14.917 1.00 93.88 305 SER A C 1
ATOM 2354 O O . SER A 1 305 ? 14.591 8.465 13.849 1.00 93.88 305 SER A O 1
ATOM 2356 N N . ASN A 1 306 ? 15.228 6.653 15.066 1.00 95.50 306 ASN A N 1
ATOM 2357 C CA . ASN A 1 306 ? 15.113 5.623 14.035 1.00 95.50 306 ASN A CA 1
ATOM 2358 C C . ASN A 1 306 ? 14.767 4.255 14.667 1.00 95.50 306 ASN A C 1
ATOM 2360 O O . ASN A 1 306 ? 15.602 3.342 14.674 1.00 95.50 306 ASN A O 1
ATOM 2364 N N . PRO A 1 307 ? 13.564 4.113 15.255 1.00 94.19 307 PRO A N 1
ATOM 2365 C CA . PRO A 1 307 ? 13.194 2.905 15.978 1.00 94.19 307 PRO A CA 1
ATOM 2366 C C . PRO A 1 307 ? 13.011 1.732 15.017 1.00 94.19 307 PRO A C 1
ATOM 2368 O O . PRO A 1 307 ? 12.522 1.908 13.898 1.00 94.19 307 PRO A O 1
ATOM 2371 N N . ARG A 1 308 ? 13.349 0.521 15.461 1.00 93.25 308 ARG A N 1
ATOM 2372 C CA . ARG A 1 308 ? 13.086 -0.718 14.714 1.00 93.25 308 ARG A CA 1
ATOM 2373 C C . ARG A 1 308 ? 11.614 -1.114 14.747 1.00 93.25 308 ARG A C 1
ATOM 2375 O O . ARG A 1 308 ? 10.823 -0.639 15.563 1.00 93.25 308 ARG A O 1
ATOM 2382 N N . GLY A 1 309 ? 11.259 -2.043 13.862 1.00 92.12 309 GLY A N 1
ATOM 2383 C CA . GLY A 1 309 ? 9.927 -2.630 13.823 1.00 92.12 309 GLY A CA 1
ATOM 2384 C C . GLY A 1 309 ? 8.859 -1.664 13.330 1.00 92.12 309 GLY A C 1
ATOM 2385 O O . GLY A 1 309 ? 7.717 -1.793 13.743 1.00 92.12 309 GLY A O 1
ATOM 2386 N N . ARG A 1 310 ? 9.197 -0.655 12.525 1.00 95.06 310 ARG A N 1
ATOM 2387 C CA . ARG A 1 310 ? 8.224 0.228 11.869 1.00 95.06 310 ARG A CA 1
ATOM 2388 C C . ARG A 1 310 ? 8.407 0.109 10.363 1.00 95.06 310 ARG A C 1
ATOM 2390 O O . ARG A 1 310 ? 8.869 1.049 9.719 1.00 95.06 310 ARG A O 1
ATOM 2397 N N . TYR A 1 311 ? 8.120 -1.072 9.831 1.00 96.38 311 TYR A N 1
ATOM 2398 C CA . TYR A 1 311 ? 8.346 -1.417 8.427 1.00 96.38 311 TYR A CA 1
ATOM 2399 C C . TYR A 1 311 ? 7.060 -1.299 7.607 1.00 96.38 311 TYR A C 1
ATOM 2401 O O . TYR A 1 311 ? 5.977 -1.096 8.156 1.00 96.38 311 TYR A O 1
ATOM 2409 N N . SER A 1 312 ? 7.187 -1.380 6.285 1.00 97.00 312 SER A N 1
ATOM 2410 C CA . SER A 1 312 ? 6.031 -1.302 5.390 1.00 97.00 312 SER A CA 1
ATOM 2411 C C . SER A 1 312 ? 5.101 -2.505 5.570 1.00 97.00 312 SER A C 1
ATOM 2413 O O . SER A 1 312 ? 3.906 -2.320 5.782 1.00 97.00 312 SER A O 1
ATOM 2415 N N . LEU A 1 313 ? 5.675 -3.713 5.594 1.00 96.44 313 LEU A N 1
ATOM 2416 C CA . LEU A 1 313 ? 4.996 -4.973 5.882 1.00 96.44 313 LEU A CA 1
ATOM 2417 C C . LEU A 1 313 ? 5.846 -5.798 6.866 1.00 96.44 313 LEU A C 1
ATOM 2419 O O . LEU A 1 313 ? 6.891 -6.305 6.478 1.00 96.44 313 LEU A O 1
ATOM 2423 N N . HIS A 1 314 ? 5.431 -5.902 8.135 1.00 95.56 314 HIS A N 1
ATOM 2424 C CA . HIS A 1 314 ? 6.216 -6.538 9.208 1.00 95.56 314 HIS A CA 1
ATOM 2425 C C . HIS A 1 314 ? 5.500 -7.744 9.833 1.00 95.56 314 HIS A C 1
ATOM 2427 O O . HIS A 1 314 ? 4.402 -7.591 10.369 1.00 95.56 314 HIS A O 1
ATOM 2433 N N . PHE A 1 315 ? 6.151 -8.906 9.865 1.00 93.94 315 PHE A N 1
ATOM 2434 C CA . PHE A 1 315 ? 5.730 -10.111 10.584 1.00 93.94 315 PHE A CA 1
ATOM 2435 C C . PHE A 1 315 ? 6.573 -10.305 11.848 1.00 93.94 315 PHE A C 1
ATOM 2437 O O . PHE A 1 315 ? 7.665 -10.872 11.840 1.00 93.94 315 PHE A O 1
ATOM 2444 N N . HIS A 1 316 ? 6.064 -9.853 12.988 1.00 90.94 316 HIS A N 1
ATOM 2445 C CA . HIS A 1 316 ? 6.809 -9.891 14.236 1.00 90.94 316 HIS A CA 1
ATOM 2446 C C . HIS A 1 316 ? 6.645 -11.235 14.951 1.00 90.94 316 HIS A C 1
ATOM 2448 O O . HIS A 1 316 ? 5.586 -11.525 15.514 1.00 90.94 316 HIS A O 1
ATOM 2454 N N . ARG A 1 317 ? 7.711 -12.051 14.951 1.00 82.62 317 ARG A N 1
ATOM 2455 C CA . ARG A 1 317 ? 7.778 -13.376 15.614 1.00 82.62 317 ARG A CA 1
ATOM 2456 C C . ARG A 1 317 ? 6.616 -14.302 15.241 1.00 82.62 317 ARG A C 1
ATOM 2458 O O . ARG A 1 317 ? 6.144 -15.104 16.040 1.00 82.62 317 ARG A O 1
ATOM 2465 N N . THR A 1 318 ? 6.134 -14.165 14.017 1.00 74.56 318 THR A N 1
ATOM 2466 C CA . THR A 1 318 ? 4.996 -14.926 13.522 1.00 74.56 318 THR A CA 1
ATOM 2467 C C . THR A 1 318 ? 5.423 -16.365 13.226 1.00 74.56 318 THR A C 1
ATOM 2469 O O . THR A 1 318 ? 6.308 -16.577 12.404 1.00 74.56 318 THR A O 1
ATOM 2472 N N . GLY A 1 319 ? 4.832 -17.348 13.916 1.00 72.06 319 GLY A N 1
ATOM 2473 C CA . GLY A 1 319 ? 5.193 -18.767 13.762 1.00 72.06 319 GLY A CA 1
ATOM 2474 C C . GLY A 1 319 ? 6.511 -19.177 14.438 1.00 72.06 319 GLY A C 1
ATOM 2475 O O . GLY A 1 319 ? 7.020 -20.259 14.176 1.00 72.06 319 GLY A O 1
ATOM 2476 N N . ALA A 1 320 ? 7.074 -18.335 15.315 1.00 74.19 320 ALA A N 1
ATOM 2477 C CA . ALA A 1 320 ? 8.337 -18.628 16.005 1.00 74.19 320 ALA A CA 1
ATOM 2478 C C . ALA A 1 320 ? 8.203 -19.654 17.149 1.00 74.19 320 ALA A C 1
ATOM 2480 O O . ALA A 1 320 ? 9.212 -20.154 17.641 1.00 74.19 320 ALA A O 1
ATOM 2481 N N . GLU A 1 321 ? 6.975 -19.940 17.589 1.00 75.44 321 GLU A N 1
ATOM 2482 C CA . GLU A 1 321 ? 6.698 -20.779 18.763 1.00 75.44 321 GLU A CA 1
ATOM 2483 C C . GLU A 1 321 ? 6.319 -22.226 18.406 1.00 75.44 321 GLU A C 1
ATOM 2485 O O . GLU A 1 321 ? 6.462 -23.112 19.245 1.00 75.44 321 GLU A O 1
ATOM 2490 N N . ASP A 1 322 ? 5.890 -22.486 17.165 1.00 78.25 322 ASP A N 1
ATOM 2491 C CA . ASP A 1 322 ? 5.522 -23.821 16.683 1.00 78.25 322 ASP A CA 1
ATOM 2492 C C . ASP A 1 322 ? 5.988 -24.029 15.235 1.00 78.25 322 ASP A C 1
ATOM 2494 O O . ASP A 1 322 ? 5.439 -23.452 14.297 1.00 78.25 322 ASP A O 1
ATOM 2498 N N . LEU A 1 323 ? 6.988 -24.898 15.054 1.00 78.06 323 LEU A N 1
ATOM 2499 C CA . LEU A 1 323 ? 7.547 -25.255 13.744 1.00 78.06 323 LEU A CA 1
ATOM 2500 C C . LEU A 1 323 ? 6.557 -26.010 12.842 1.00 78.06 323 LEU A C 1
ATOM 2502 O O . LEU A 1 323 ? 6.761 -26.050 11.631 1.00 78.06 323 LEU A O 1
ATOM 2506 N N . ASN A 1 324 ? 5.511 -26.613 13.414 1.00 82.94 324 ASN A N 1
ATOM 2507 C CA . ASN A 1 324 ? 4.438 -27.277 12.670 1.00 82.94 324 ASN A CA 1
ATOM 2508 C C . ASN A 1 324 ? 3.192 -26.392 12.537 1.00 82.94 324 ASN A C 1
ATOM 2510 O O . ASN A 1 324 ? 2.191 -26.817 11.952 1.00 82.94 324 ASN A O 1
ATOM 2514 N N . GLY A 1 325 ? 3.244 -25.176 13.086 1.00 76.00 325 GLY A N 1
ATOM 2515 C CA . GLY A 1 325 ? 2.175 -24.203 12.979 1.00 76.00 325 GLY A CA 1
ATOM 2516 C C . GLY A 1 325 ? 1.961 -23.775 11.525 1.00 76.00 325 GLY A C 1
ATOM 2517 O O . GLY A 1 325 ? 2.858 -23.897 10.684 1.00 76.00 325 GLY A O 1
ATOM 2518 N N . PRO A 1 326 ? 0.768 -23.259 11.186 1.00 82.94 326 PRO A N 1
ATOM 2519 C CA . PRO A 1 326 ? 0.554 -22.679 9.869 1.00 82.94 326 PRO A CA 1
ATOM 2520 C C . PRO A 1 326 ? 1.564 -21.548 9.634 1.00 82.94 326 PRO A C 1
ATOM 2522 O O . PRO A 1 326 ? 1.868 -20.789 10.546 1.00 82.94 326 PRO A O 1
ATOM 2525 N N . ALA A 1 327 ? 2.068 -21.397 8.412 1.00 87.06 327 ALA A N 1
ATOM 2526 C CA . ALA A 1 327 ? 2.855 -20.220 8.060 1.00 87.06 327 ALA A CA 1
ATOM 2527 C C . ALA A 1 327 ? 1.924 -19.025 7.815 1.00 87.06 327 ALA A C 1
ATOM 2529 O O . ALA A 1 327 ? 0.844 -19.185 7.234 1.00 87.06 327 ALA A O 1
ATOM 2530 N N . ALA A 1 328 ? 2.356 -17.822 8.197 1.00 92.19 328 ALA A N 1
ATOM 2531 C CA . ALA A 1 328 ? 1.788 -16.617 7.608 1.00 92.19 328 ALA A CA 1
ATOM 2532 C C . ALA A 1 328 ? 2.118 -16.586 6.110 1.00 92.19 328 ALA A C 1
ATOM 2534 O O . ALA A 1 328 ? 3.207 -16.989 5.698 1.00 92.19 328 ALA A O 1
ATOM 2535 N N . MET A 1 329 ? 1.173 -16.127 5.292 1.00 93.44 329 MET A N 1
ATOM 2536 C CA . MET A 1 329 ? 1.342 -16.087 3.840 1.00 93.44 329 MET A CA 1
ATOM 2537 C C . MET A 1 329 ? 1.286 -14.653 3.333 1.00 93.44 329 MET A C 1
ATOM 2539 O O . MET A 1 329 ? 0.312 -13.942 3.578 1.00 93.44 329 MET A O 1
ATOM 2543 N N . ALA A 1 330 ? 2.314 -14.269 2.581 1.00 94.75 330 ALA A N 1
ATOM 2544 C CA . ALA A 1 330 ? 2.373 -13.037 1.812 1.00 94.75 330 ALA A CA 1
ATOM 2545 C C . ALA A 1 330 ? 2.712 -13.393 0.359 1.00 94.75 330 ALA A C 1
ATOM 2547 O O . ALA A 1 330 ? 3.818 -13.850 0.078 1.00 94.75 330 ALA A O 1
ATOM 2548 N N . GLN A 1 331 ? 1.763 -13.214 -0.560 1.00 95.94 331 GLN A N 1
ATOM 2549 C CA . GLN A 1 331 ? 1.923 -13.569 -1.970 1.00 95.94 331 GLN A CA 1
ATOM 2550 C C . GLN A 1 331 ? 1.367 -12.470 -2.879 1.00 95.94 331 GLN A C 1
ATOM 2552 O O . GLN A 1 331 ? 0.308 -11.910 -2.621 1.00 95.94 331 GLN A O 1
ATOM 2557 N N . GLY A 1 332 ? 2.093 -12.157 -3.950 1.00 95.94 332 GLY A N 1
ATOM 2558 C CA . GLY A 1 332 ? 1.674 -11.180 -4.956 1.00 95.94 332 GLY A CA 1
ATOM 2559 C C . GLY A 1 332 ? 1.494 -9.748 -4.452 1.00 95.94 332 GLY A C 1
ATOM 2560 O O . GLY A 1 332 ? 0.795 -8.942 -5.062 1.00 95.94 332 GLY A O 1
ATOM 2561 N N . ASN A 1 333 ? 2.103 -9.414 -3.314 1.00 97.50 333 ASN A N 1
ATOM 2562 C CA . ASN A 1 333 ? 2.007 -8.088 -2.715 1.00 97.50 333 ASN A CA 1
ATOM 2563 C C . ASN A 1 333 ? 2.989 -7.113 -3.369 1.00 97.50 333 ASN A C 1
ATOM 2565 O O . ASN A 1 333 ? 4.099 -7.493 -3.739 1.00 97.50 333 ASN A O 1
ATOM 2569 N N . ALA A 1 334 ? 2.598 -5.844 -3.457 1.00 97.44 334 ALA A N 1
ATOM 2570 C CA . ALA A 1 334 ? 3.467 -4.766 -3.911 1.00 97.44 334 ALA A CA 1
ATOM 2571 C C . ALA A 1 334 ? 3.875 -3.903 -2.716 1.00 97.44 334 ALA A C 1
ATOM 2573 O O . ALA A 1 334 ? 3.017 -3.450 -1.962 1.00 97.44 334 ALA A O 1
ATOM 2574 N N . VAL A 1 335 ? 5.173 -3.648 -2.554 1.00 97.56 335 VAL A N 1
ATOM 2575 C CA . VAL A 1 335 ? 5.690 -2.714 -1.548 1.00 97.56 335 VAL A CA 1
ATOM 2576 C C . VAL A 1 335 ? 6.496 -1.639 -2.260 1.00 97.56 335 VAL A C 1
ATOM 2578 O O . VAL A 1 335 ? 7.502 -1.951 -2.889 1.00 97.56 335 VAL A O 1
ATOM 2581 N N . VAL A 1 336 ? 6.060 -0.382 -2.173 1.00 96.62 336 VAL A N 1
ATOM 2582 C CA . VAL A 1 336 ? 6.680 0.735 -2.909 1.00 96.62 336 VAL A CA 1
ATOM 2583 C C . VAL A 1 336 ? 6.956 1.896 -1.962 1.00 96.62 336 VAL A C 1
ATOM 2585 O O . VAL A 1 336 ? 6.159 2.195 -1.073 1.00 96.62 336 VAL A O 1
ATOM 2588 N N . GLY A 1 337 ? 8.107 2.549 -2.134 1.00 94.38 337 GLY A N 1
ATOM 2589 C CA . GLY A 1 337 ? 8.489 3.722 -1.345 1.00 94.38 337 GLY A CA 1
ATOM 2590 C C . GLY A 1 337 ? 8.857 3.421 0.114 1.00 94.38 337 GLY A C 1
ATOM 2591 O O . GLY A 1 337 ? 8.843 4.334 0.940 1.00 94.38 337 GLY A O 1
ATOM 2592 N N . SER A 1 338 ? 9.169 2.164 0.448 1.00 95.31 338 SER A N 1
ATOM 2593 C CA . SER A 1 338 ? 9.647 1.763 1.778 1.00 95.31 338 SER A CA 1
ATOM 2594 C C . SER A 1 338 ? 11.072 2.282 2.033 1.00 95.31 338 SER A C 1
ATOM 2596 O O . SER A 1 338 ? 11.936 2.102 1.179 1.00 95.31 338 SER A O 1
ATOM 2598 N N . PRO A 1 339 ? 11.376 2.851 3.216 1.00 94.31 339 PRO A N 1
ATOM 2599 C CA . PRO A 1 339 ? 12.741 3.239 3.591 1.00 94.31 339 PRO A CA 1
ATOM 2600 C C . PRO A 1 339 ? 13.602 2.055 4.096 1.00 94.31 339 PRO A C 1
ATOM 2602 O O . PRO A 1 339 ? 14.730 2.255 4.553 1.00 94.31 339 PRO A O 1
ATOM 2605 N N . GLY A 1 340 ? 13.061 0.832 4.065 1.00 89.94 340 GLY A N 1
ATOM 2606 C CA . GLY A 1 340 ? 13.738 -0.423 4.412 1.00 89.94 340 GLY A CA 1
ATOM 2607 C C . GLY A 1 340 ? 13.480 -1.537 3.391 1.00 89.94 340 GLY A C 1
ATOM 2608 O O . GLY A 1 340 ? 13.074 -1.254 2.268 1.00 89.94 340 GLY A O 1
ATOM 2609 N N . TRP A 1 341 ? 13.655 -2.805 3.784 1.00 85.69 341 TRP A N 1
ATOM 2610 C CA . TRP A 1 341 ? 13.640 -3.975 2.878 1.00 85.69 341 TRP A CA 1
ATOM 2611 C C . TRP A 1 341 ? 12.250 -4.361 2.330 1.00 85.69 341 TRP A C 1
ATOM 2613 O O . TRP A 1 341 ? 12.110 -5.339 1.602 1.00 85.69 341 TRP A O 1
ATOM 2623 N N . GLY A 1 342 ? 11.215 -3.586 2.659 1.00 87.19 342 GLY A N 1
ATOM 2624 C CA . GLY A 1 342 ? 9.847 -3.760 2.177 1.00 87.19 342 GLY A CA 1
ATOM 2625 C C . GLY A 1 342 ? 9.041 -4.733 3.034 1.00 87.19 342 GLY A C 1
ATOM 2626 O O . GLY A 1 342 ? 8.092 -4.304 3.693 1.00 87.19 342 GLY A O 1
ATOM 2627 N N . ILE A 1 343 ? 9.444 -6.006 3.048 1.00 89.19 343 ILE A N 1
ATOM 2628 C CA . ILE A 1 343 ? 8.839 -7.082 3.849 1.00 89.19 343 ILE A CA 1
ATOM 2629 C C . ILE A 1 343 ? 9.861 -7.547 4.888 1.00 89.19 343 ILE A C 1
ATOM 2631 O O . ILE A 1 343 ? 10.975 -7.913 4.514 1.00 89.19 343 ILE A O 1
ATOM 2635 N N . GLU A 1 344 ? 9.500 -7.508 6.172 1.00 84.19 344 GLU A N 1
ATOM 2636 C CA . GLU A 1 344 ? 10.402 -7.812 7.299 1.00 84.19 344 GLU A CA 1
ATOM 2637 C C . GLU A 1 344 ? 9.800 -8.750 8.344 1.00 84.19 344 GLU A C 1
ATOM 2639 O O . GLU A 1 344 ? 8.573 -8.675 8.588 1.00 84.19 344 GLU A O 1
#

Nearest PDB structures (foldseek):
  9in6-assembly1_Q  TM=5.716E-01  e=1.551E-03  Vibrio cholerae
  4y9v-assembly1_A  TM=4.036E-01  e=4.851E-05  Acinetobacter phage AP22
  4ru4-assembly1_C  TM=3.564E-01  e=2.070E-03  Pseudomonas phage LKA1
  8vjh-assembly1_A  TM=6.319E-01  e=1.323E-01  Chivirus chi
  7vul-assembly1_B  TM=3.031E-01  e=8.335E-02  Klebsiella phage P560

Mean predicted aligned error: 3.92 Å

Radius of gyration: 21.73 Å; Cα contacts (8 Å, |Δi|>4): 977; chains: 1; bounding box: 57×44×55 Å

Foldseek 3Di:
DQLQDPVPAPWEQPAAEELPFLVRTDPSDRDAAQGRYEDAAPHAYEQEAEDPGAYAEYEFQHEYEYDQAAEGEAHYFFYEYDQNGEYYQAAPVRARDLVYAHEYAFEFPDFDPCVSPVQLQIGAHAYAHAYHHGFDDWDFKFWFPAWDFWFDLKTQTPAFRPSDDQQWKKKFWADDADPPDDPVLCNGGQIWIWGFHDDDGRMTGTFTPSCPDDGRSTRHGTGAADPDPCSVVDTGMMGTQDTRYEYFYPVFLPRPLSRFYAHEHAAEFNAEHYRYEQTQFFNQAPVDDAAGRQADPVGDGGPHNRHPDRWSAEYHCYCVPPPPDHGRDDYSYHFYNISDPRYD

Solvent-accessible surface area (backbone atoms only — not comparable to full-atom values): 17404 Å² total; per-residue (Å²): 114,83,87,66,45,73,93,66,46,76,28,39,35,76,38,61,38,46,53,84,38,30,80,18,21,61,89,57,47,53,78,43,68,64,25,24,36,31,36,34,65,94,22,44,34,33,42,75,44,70,45,84,42,44,22,48,30,41,34,31,38,11,35,43,34,42,48,30,88,42,53,27,33,44,30,31,23,23,38,39,35,33,68,70,13,35,44,29,43,20,34,97,94,49,33,24,35,79,94,26,36,40,38,38,35,17,53,36,95,58,78,80,58,48,90,78,31,69,78,67,74,64,33,20,43,39,35,33,30,39,36,32,35,16,21,34,79,54,55,46,57,46,41,44,65,63,71,47,46,49,64,43,51,60,49,50,38,68,50,69,65,47,68,65,54,72,70,36,40,31,42,36,64,38,58,56,79,31,90,87,40,42,79,93,75,30,49,21,52,41,45,46,46,32,34,30,68,42,78,58,79,38,35,37,29,40,36,26,69,82,46,87,73,82,82,26,50,31,39,86,51,60,36,50,75,66,99,52,96,60,40,88,78,60,78,55,55,36,33,48,53,66,45,42,24,36,40,31,16,45,70,36,83,81,39,56,51,84,37,30,13,24,28,37,37,39,67,34,23,61,34,40,38,32,22,34,19,33,35,21,13,12,36,23,45,67,90,48,75,82,22,22,57,60,54,33,95,91,66,49,84,18,84,41,86,23,29,75,92,26,32,34,39,26,57,45,65,45,42,73,88,39,94,85,50,63,70,58,44,80,43,66,58,27,67,43,74,38,50,44,88,35,67,82